Protein AF-A0A5J4N5Q0-F1 (afdb_monomer_lite)

pLDDT: mean 73.92, std 23.59, range [25.5, 97.31]

Sequence (267 aa):
MSGTLSKLDHITQQRAAVEENLERLSSGIPTVTTQLSSILQVVAEKRHHLAELERVLSYRIMMLLTELFGLFGSELRCLGPGESMAVSKLLNTYGSESNRPAVTVAVNKPQLSPPEPNQSVSDEYNGVSEMPLANPADSQLSSTTMDSDVASITAVLGMITHLLRLLAVIFNQPLRYPLDMKEGVSRAKVTDLLTPNLSEGDRRFPLYLLRTSALPAYKYAVALLNRDVSALRALLGLTTPTEEATVWNVRTLLQHCLSSYDQVKLF

Foldseek 3Di:
DVVVVVVVVVVVVVVVVVVVVVVVVVVVVVVVVVVVVVVVVVVVVVVVVVVVVVVVLLVVLLVVLVVLCVVCVVVLVVQDPPCLPCLVVVLCVLVVPDPDDDDDPDDDDDDDDDDDDDDDDDDDDDDDDDDDDDDDDDDPDPPVVSVVSLQSQLLSLLSLLVSLVVVCVSVVHDFQWDWDAVVHSSFIWTFHPDDPPDDRVRRIATCGDPDSVSSVSNVVRLLSSLVSLQVLCVVVVHHDPDSSSSSVSSNVSSVCVNVVSVVPPDD

Organism: NCBI:txid34504

Secondary structure (DSSP, 8-state):
-HHHHHHHHHHHHHHHHHHHHHHHHHHHHHHHHHHHHHHHHHHHHHHHHHHHHHHHHHHHHHHHHHHHHHHHHHHHHSS-TT---THHHHHHHTTSS--S--------PPPP-------------------------SSSSSSHHHHHHHHHHHHHHHHHHHHHHHHHHHTT---SS-EE-TT-GGG-EEE--SSTT--GGGGEEESS-SSGGGHHHHHHHHHHHHHHHHHHHHHTT---S-TT-HHHHHHHHHHHHHHHHHT----

Radius of gyration: 36.72 Å; chains: 1; bounding box: 124×50×92 Å

Structure (mmCIF, N/CA/C/O backbone):
data_AF-A0A5J4N5Q0-F1
#
_entry.id   AF-A0A5J4N5Q0-F1
#
loop_
_atom_site.group_PDB
_atom_site.id
_atom_site.type_symbol
_atom_site.label_atom_id
_atom_site.label_alt_id
_atom_site.label_comp_id
_atom_site.label_asym_id
_atom_site.label_entity_id
_atom_site.label_seq_id
_atom_site.pdbx_PDB_ins_code
_atom_site.Cartn_x
_atom_site.Cartn_y
_atom_site.Cartn_z
_atom_site.occupancy
_atom_site.B_iso_or_equiv
_atom_site.auth_seq_id
_atom_site.auth_comp_id
_atom_site.auth_asym_id
_atom_site.auth_atom_id
_atom_site.pdbx_PDB_model_num
ATOM 1 N N . MET A 1 1 ? -75.585 1.915 47.989 1.00 57.31 1 MET A N 1
ATOM 2 C CA . MET A 1 1 ? -74.354 1.742 48.798 1.00 57.31 1 MET A CA 1
ATOM 3 C C . MET A 1 1 ? -73.486 0.546 48.372 1.00 57.31 1 MET A C 1
ATOM 5 O O . MET A 1 1 ? -72.313 0.540 48.701 1.00 57.31 1 MET A O 1
ATOM 9 N N . SER A 1 2 ? -73.993 -0.430 47.600 1.00 60.50 2 SER A N 1
ATOM 10 C CA . SER A 1 2 ? -73.210 -1.607 47.157 1.00 60.50 2 SER A CA 1
ATOM 11 C C . SER A 1 2 ? -72.130 -1.301 46.090 1.00 60.50 2 SER A C 1
ATOM 13 O O . SER A 1 2 ? -71.022 -1.821 46.170 1.00 60.50 2 SER A O 1
ATOM 15 N N . GLY A 1 3 ? -72.385 -0.385 45.145 1.00 68.31 3 GLY A N 1
ATOM 16 C CA . GLY A 1 3 ? -71.431 -0.073 44.064 1.00 68.31 3 GLY A CA 1
ATOM 17 C C . GLY A 1 3 ? -70.188 0.734 44.473 1.00 68.31 3 GLY A C 1
ATOM 18 O O . GLY A 1 3 ? -69.194 0.731 43.755 1.00 68.31 3 GLY A O 1
ATOM 19 N N . THR A 1 4 ? -70.215 1.428 45.613 1.00 73.75 4 THR A N 1
ATOM 20 C CA . THR A 1 4 ? -69.057 2.175 46.139 1.00 73.75 4 THR A CA 1
ATOM 21 C C . THR A 1 4 ? -68.065 1.265 46.855 1.00 73.75 4 THR A C 1
ATOM 23 O O . THR A 1 4 ? -66.865 1.493 46.754 1.00 73.75 4 THR A O 1
ATOM 26 N N . LEU A 1 5 ? -68.556 0.212 47.516 1.00 74.81 5 LEU A N 1
ATOM 27 C CA . LEU A 1 5 ? -67.722 -0.781 48.194 1.00 74.81 5 LEU A CA 1
ATOM 28 C C . LEU A 1 5 ? -66.946 -1.634 47.175 1.00 74.81 5 LEU A C 1
ATOM 30 O O . LEU A 1 5 ? -65.735 -1.758 47.277 1.00 74.81 5 LEU A O 1
ATOM 34 N N . SER A 1 6 ? -67.615 -2.084 46.106 1.00 81.38 6 SER A N 1
ATOM 35 C CA . SER A 1 6 ? -66.971 -2.833 45.014 1.00 81.38 6 SER A CA 1
ATOM 36 C C . SER A 1 6 ? -65.897 -2.022 44.270 1.00 81.38 6 SER A C 1
ATOM 38 O O . SER A 1 6 ? -64.865 -2.570 43.887 1.00 81.38 6 SER A O 1
ATOM 40 N N . LYS A 1 7 ? -66.099 -0.708 44.090 1.00 86.56 7 LYS A N 1
ATOM 41 C CA . LYS A 1 7 ? -65.068 0.181 43.525 1.00 86.56 7 LYS A CA 1
ATOM 42 C C . LYS A 1 7 ? -63.873 0.343 44.458 1.00 86.56 7 LYS A C 1
ATOM 44 O O . LYS A 1 7 ? -62.748 0.408 43.975 1.00 86.56 7 LYS A O 1
ATOM 49 N N . LEU A 1 8 ? -64.118 0.423 45.765 1.00 87.50 8 LEU A N 1
ATOM 50 C CA . LEU A 1 8 ? -63.057 0.518 46.759 1.00 87.50 8 LEU A CA 1
ATOM 51 C C . LEU A 1 8 ? -62.210 -0.758 46.756 1.00 87.50 8 LEU A C 1
ATOM 53 O O . LEU A 1 8 ? -61.002 -0.650 46.586 1.00 87.50 8 LEU A O 1
ATOM 57 N N . ASP A 1 9 ? -62.839 -1.935 46.801 1.00 88.00 9 ASP A N 1
ATOM 58 C CA . ASP A 1 9 ? -62.146 -3.230 46.731 1.00 88.00 9 ASP A CA 1
ATOM 59 C C . ASP A 1 9 ? -61.310 -3.362 45.450 1.00 88.00 9 ASP A C 1
ATOM 61 O O . ASP A 1 9 ? -60.159 -3.799 45.488 1.00 88.00 9 ASP A O 1
ATOM 65 N N . HIS A 1 10 ? -61.852 -2.915 44.312 1.00 91.56 10 HIS A N 1
ATOM 66 C CA . HIS A 1 10 ? -61.128 -2.930 43.043 1.00 91.56 10 HIS A CA 1
ATOM 67 C C . HIS A 1 10 ? -59.883 -2.029 43.064 1.00 91.56 10 HIS A C 1
ATOM 69 O O . HIS A 1 10 ? -58.815 -2.440 42.607 1.00 91.56 10 HIS A O 1
ATOM 75 N N . ILE A 1 11 ? -59.994 -0.826 43.637 1.00 91.81 11 ILE A N 1
ATOM 76 C CA . ILE A 1 11 ? -58.864 0.099 43.805 1.00 91.81 11 ILE A CA 1
ATOM 77 C C . ILE A 1 11 ? -57.822 -0.492 44.762 1.00 91.81 11 ILE A C 1
ATOM 79 O O . ILE A 1 11 ? -56.625 -0.393 44.498 1.00 91.81 11 ILE A O 1
ATOM 83 N N . THR A 1 12 ? -58.247 -1.135 45.851 1.00 91.25 12 THR A N 1
ATOM 84 C CA . THR A 1 12 ? -57.337 -1.781 46.806 1.00 91.25 12 THR A CA 1
ATOM 85 C C . THR A 1 12 ? -56.570 -2.929 46.151 1.00 91.25 12 THR A C 1
ATOM 87 O O . THR A 1 12 ? -55.358 -3.040 46.332 1.00 91.25 12 THR A O 1
ATOM 90 N N . GLN A 1 13 ? -57.241 -3.732 45.324 1.00 92.94 13 GLN A N 1
ATOM 91 C CA . GLN A 1 13 ? -56.613 -4.824 44.585 1.00 92.94 13 GLN A CA 1
ATOM 92 C C . GLN A 1 13 ? -55.650 -4.315 43.501 1.00 92.94 13 GLN A C 1
ATOM 94 O O . GLN A 1 13 ? -54.547 -4.842 43.368 1.00 92.94 13 GLN A O 1
ATOM 99 N N . GLN A 1 14 ? -56.017 -3.257 42.765 1.00 93.81 14 GLN A N 1
ATOM 100 C CA . GLN A 1 14 ? -55.104 -2.606 41.819 1.00 93.81 14 GLN A CA 1
ATOM 101 C C . GLN A 1 14 ? -53.872 -2.024 42.520 1.00 93.81 14 GLN A C 1
ATOM 103 O O . GLN A 1 14 ? -52.761 -2.179 42.018 1.00 93.81 14 GLN A O 1
ATOM 108 N N . ARG A 1 15 ? -54.048 -1.386 43.683 1.00 93.06 15 ARG A N 1
ATOM 109 C CA . ARG A 1 15 ? -52.943 -0.837 44.480 1.00 93.06 15 ARG A CA 1
ATOM 110 C C . ARG A 1 15 ? -51.964 -1.934 44.896 1.00 93.06 15 ARG A C 1
ATOM 112 O O . ARG A 1 15 ? -50.772 -1.770 44.669 1.00 93.06 15 ARG A O 1
ATOM 119 N N . ALA A 1 16 ? -52.465 -3.056 45.412 1.00 92.69 16 ALA A N 1
ATOM 120 C CA . ALA A 1 16 ? -51.629 -4.191 45.801 1.00 92.69 16 ALA A CA 1
ATOM 121 C C . ALA A 1 16 ? -50.839 -4.772 44.611 1.00 92.69 16 ALA A C 1
ATOM 123 O O . ALA A 1 16 ? -49.646 -5.030 44.730 1.00 92.69 16 ALA A O 1
ATOM 124 N N . ALA A 1 17 ? -51.470 -4.902 43.438 1.00 93.44 17 ALA A N 1
ATOM 125 C CA . ALA A 1 17 ? -50.791 -5.379 42.229 1.00 93.44 17 ALA A CA 1
ATOM 126 C C . ALA A 1 17 ? -49.696 -4.410 41.738 1.00 93.44 17 ALA A C 1
ATOM 128 O O . ALA A 1 17 ? -48.659 -4.834 41.226 1.00 93.44 17 ALA A O 1
ATOM 129 N N . VAL A 1 18 ? -49.912 -3.099 41.877 1.00 94.06 18 VAL A N 1
ATOM 130 C CA . VAL A 1 18 ? -48.902 -2.083 41.541 1.00 94.06 18 VAL A CA 1
ATOM 131 C C . VAL A 1 18 ? -47.740 -2.111 42.535 1.00 94.06 18 VAL A C 1
ATOM 133 O O . VAL A 1 18 ? -46.593 -2.032 42.102 1.00 94.06 18 VAL A O 1
ATOM 136 N N . GLU A 1 19 ? -48.012 -2.274 43.832 1.00 95.06 19 GLU A N 1
ATOM 137 C CA . GLU A 1 19 ? -46.982 -2.419 44.872 1.00 95.06 19 GLU A CA 1
ATOM 138 C C . GLU A 1 19 ? -46.110 -3.659 44.625 1.00 95.06 19 GLU A C 1
ATOM 140 O O . GLU A 1 19 ? -44.888 -3.541 44.586 1.00 95.06 19 GLU A O 1
ATOM 145 N N . GLU A 1 20 ? -46.714 -4.809 44.316 1.00 94.31 20 GLU A N 1
ATOM 146 C CA . GLU A 1 20 ? -45.983 -6.042 43.992 1.00 94.31 20 GLU A CA 1
ATOM 147 C C . GLU A 1 20 ? -45.085 -5.878 42.749 1.00 94.31 20 GLU A C 1
ATOM 149 O O . GLU A 1 20 ? -43.942 -6.342 42.714 1.00 94.31 20 GLU A O 1
ATOM 154 N N . ASN A 1 21 ? -45.568 -5.181 41.715 1.00 93.25 21 ASN A N 1
ATOM 155 C CA . ASN A 1 21 ? -44.768 -4.889 40.524 1.00 93.25 21 ASN A CA 1
ATOM 156 C C . ASN A 1 21 ? -43.620 -3.911 40.813 1.00 93.25 21 ASN A C 1
ATOM 158 O O . ASN A 1 21 ? -42.528 -4.084 40.271 1.00 93.25 21 ASN A O 1
ATOM 162 N N . LEU A 1 22 ? -43.842 -2.907 41.665 1.00 93.12 22 LEU A N 1
ATOM 163 C CA . LEU A 1 22 ? -42.808 -1.971 42.113 1.00 93.12 22 LEU A CA 1
ATOM 164 C C . LEU A 1 22 ? -41.725 -2.676 42.929 1.00 93.12 22 LEU A C 1
ATOM 166 O O . LEU A 1 22 ? -40.546 -2.403 42.717 1.00 93.12 22 LEU A O 1
ATOM 170 N N . GLU A 1 23 ? -42.097 -3.613 43.799 1.00 93.06 23 GLU A N 1
ATOM 171 C CA . GLU A 1 23 ? -41.148 -4.437 44.552 1.00 93.06 23 GLU A CA 1
ATOM 172 C C . GLU A 1 23 ? -40.331 -5.340 43.623 1.00 93.06 23 GLU A C 1
ATOM 174 O O . GLU A 1 23 ? -39.102 -5.378 43.719 1.00 93.06 23 GLU A O 1
ATOM 179 N N . ARG A 1 24 ? -40.979 -5.993 42.646 1.00 91.50 24 ARG A N 1
ATOM 180 C CA . ARG A 1 24 ? -40.272 -6.770 41.615 1.00 91.50 24 ARG A CA 1
ATOM 181 C C . ARG A 1 24 ? -39.299 -5.903 40.824 1.00 91.50 24 ARG A C 1
ATOM 183 O O . ARG A 1 24 ? -38.144 -6.292 40.662 1.00 91.50 24 ARG A O 1
ATOM 190 N N . LEU A 1 25 ? -39.722 -4.722 40.376 1.00 92.25 25 LEU A N 1
ATOM 191 C CA . LEU A 1 25 ? -38.864 -3.797 39.636 1.00 92.25 25 LEU A CA 1
ATOM 192 C C . LEU A 1 25 ? -37.692 -3.313 40.502 1.00 92.25 25 LEU A C 1
ATOM 194 O O . LEU A 1 25 ? -36.546 -3.354 40.063 1.00 92.25 25 LEU A O 1
ATOM 198 N N . SER A 1 26 ? -37.969 -2.920 41.746 1.00 93.81 26 SER A N 1
ATOM 199 C CA . SER A 1 26 ? -36.965 -2.492 42.723 1.00 93.81 26 SER A CA 1
ATOM 200 C C . SER A 1 26 ? -35.930 -3.585 42.986 1.00 93.81 26 SER A C 1
ATOM 202 O O . SER A 1 26 ? -34.740 -3.285 43.037 1.00 93.81 26 SER A O 1
ATOM 204 N N . SER A 1 27 ? -36.360 -4.847 43.063 1.00 91.81 27 SER A N 1
ATOM 205 C CA . SER A 1 27 ? -35.463 -5.995 43.224 1.00 91.81 27 SER A CA 1
ATOM 206 C C . SER A 1 27 ? -34.666 -6.335 41.956 1.00 91.81 27 SER A C 1
ATOM 208 O O . SER A 1 27 ? -33.534 -6.798 42.055 1.00 91.81 27 SER A O 1
ATOM 210 N N . GLY A 1 28 ? -35.214 -6.070 40.764 1.00 93.56 28 GLY A N 1
ATOM 211 C CA . GLY A 1 28 ? -34.564 -6.356 39.482 1.00 93.56 28 GLY A CA 1
ATOM 212 C C . GLY A 1 28 ? -33.544 -5.300 39.041 1.00 93.56 28 GLY A C 1
ATOM 213 O O . GLY A 1 28 ? -32.529 -5.646 38.434 1.00 93.56 28 GLY A O 1
ATOM 214 N N . ILE A 1 29 ? -33.770 -4.023 39.375 1.00 94.06 29 ILE A N 1
ATOM 215 C CA . ILE A 1 29 ? -32.849 -2.909 39.084 1.00 94.06 29 ILE A CA 1
ATOM 216 C C . ILE A 1 29 ? -31.402 -3.203 39.524 1.00 94.06 29 ILE A C 1
ATOM 218 O O . ILE A 1 29 ? -30.516 -3.095 38.672 1.00 94.06 29 ILE A O 1
ATOM 222 N N . PRO A 1 30 ? -31.105 -3.604 40.778 1.00 94.56 30 PRO A N 1
ATOM 223 C CA . PRO A 1 30 ? -29.733 -3.862 41.197 1.00 94.56 30 PRO A CA 1
ATOM 224 C C . PRO A 1 30 ? -29.099 -4.984 40.371 1.00 94.56 30 PRO A C 1
ATOM 226 O O . PRO A 1 30 ? -27.996 -4.802 39.865 1.00 94.56 30 PRO A O 1
ATOM 229 N N . THR A 1 31 ? -29.814 -6.084 40.116 1.00 93.69 31 THR A N 1
ATOM 230 C CA . THR A 1 31 ? -29.314 -7.188 39.282 1.00 93.69 31 THR A CA 1
ATOM 231 C C . THR A 1 31 ? -28.938 -6.719 37.878 1.00 93.69 31 THR A C 1
ATOM 233 O O . THR A 1 31 ? -27.842 -7.022 37.405 1.00 93.69 31 THR A O 1
ATOM 236 N N . VAL A 1 32 ? -29.802 -5.932 37.228 1.00 94.94 32 VAL A N 1
ATOM 237 C CA . VAL A 1 32 ? -29.523 -5.375 35.896 1.00 94.94 32 VAL A CA 1
ATOM 238 C C . VAL A 1 32 ? -28.318 -4.434 35.943 1.00 94.94 32 VAL A C 1
ATOM 240 O O . VAL A 1 32 ? -27.427 -4.540 35.102 1.00 94.94 32 VAL A O 1
ATOM 243 N N . THR A 1 33 ? -28.232 -3.552 36.943 1.00 95.69 33 THR A N 1
ATOM 244 C CA . THR A 1 33 ? -27.089 -2.630 37.081 1.00 95.69 33 THR A CA 1
ATOM 245 C C . THR A 1 33 ? -25.767 -3.358 37.324 1.00 95.69 33 THR A C 1
ATOM 247 O O . THR A 1 33 ? -24.745 -2.972 36.752 1.00 95.69 33 THR A O 1
ATOM 250 N N . THR A 1 34 ? -25.766 -4.444 38.103 1.00 96.06 34 THR A N 1
ATOM 251 C CA . THR A 1 34 ? -24.576 -5.278 38.306 1.00 96.06 34 THR A CA 1
ATOM 252 C C . THR A 1 34 ? -24.166 -5.974 37.010 1.00 96.06 34 THR A C 1
ATOM 254 O O . THR A 1 34 ? -22.985 -5.959 36.664 1.00 96.06 34 THR A O 1
ATOM 257 N N . GLN A 1 35 ? -25.118 -6.523 36.247 1.00 96.06 35 GLN A N 1
ATOM 258 C CA . GLN A 1 35 ? -24.805 -7.153 34.961 1.00 96.06 35 GLN A CA 1
ATOM 259 C C . GLN A 1 35 ? -24.269 -6.151 33.935 1.00 96.06 35 GLN A C 1
ATOM 261 O O . GLN A 1 35 ? -23.260 -6.429 33.290 1.00 96.06 35 GLN A O 1
ATOM 266 N N . LEU A 1 36 ? -24.874 -4.965 33.826 1.00 96.62 36 LEU A N 1
ATOM 267 C CA . LEU A 1 36 ? -24.360 -3.896 32.965 1.00 96.62 36 LEU A CA 1
ATOM 268 C C . LEU A 1 36 ? -22.944 -3.476 33.370 1.00 96.62 36 LEU A C 1
ATOM 270 O O . LEU A 1 36 ? -22.091 -3.303 32.503 1.00 96.62 36 LEU A O 1
ATOM 274 N N . SER A 1 37 ? -22.668 -3.371 34.672 1.00 96.69 37 SER A N 1
ATOM 275 C CA . SER A 1 37 ? -21.328 -3.033 35.171 1.00 96.69 37 SER A CA 1
ATOM 276 C C . SER A 1 37 ? -20.298 -4.107 34.804 1.00 96.69 37 SER A C 1
ATOM 278 O O . SER A 1 37 ? -19.204 -3.778 34.349 1.00 96.69 37 SER A O 1
ATOM 280 N N . SER A 1 38 ? -20.666 -5.388 34.922 1.00 97.31 38 SER A N 1
ATOM 281 C CA . SER A 1 38 ? -19.819 -6.511 34.500 1.00 97.31 38 SER A CA 1
ATOM 282 C C . SER A 1 38 ? -19.540 -6.485 32.992 1.00 97.31 38 SER A C 1
ATOM 284 O O . SER A 1 38 ? -18.389 -6.625 32.580 1.00 97.31 38 SER A O 1
ATOM 286 N N . ILE A 1 39 ? -20.556 -6.225 32.162 1.00 96.88 39 ILE A N 1
ATOM 287 C CA . ILE A 1 39 ? -20.386 -6.103 30.705 1.00 96.88 39 ILE A CA 1
ATOM 288 C C . ILE A 1 39 ? -19.455 -4.935 30.364 1.00 96.88 39 ILE A C 1
ATOM 290 O O . ILE A 1 39 ? -18.539 -5.099 29.559 1.00 96.88 39 ILE A O 1
ATOM 294 N N . LEU A 1 40 ? -19.650 -3.767 30.986 1.00 96.75 40 LEU A N 1
ATOM 295 C CA . LEU A 1 40 ? -18.792 -2.600 30.769 1.00 96.75 40 LEU A CA 1
ATOM 296 C C . LEU A 1 40 ? -17.332 -2.892 31.127 1.00 96.75 40 LEU A C 1
ATOM 298 O O . LEU A 1 40 ? -16.434 -2.492 30.385 1.00 96.75 40 LEU A O 1
ATOM 302 N N . GLN A 1 41 ? -17.094 -3.631 32.211 1.00 96.31 41 GLN A N 1
ATOM 303 C CA . GLN A 1 41 ? -15.754 -4.050 32.610 1.00 96.31 41 GLN A CA 1
ATOM 304 C C . GLN A 1 41 ? -15.106 -4.969 31.565 1.00 96.31 41 GLN A C 1
ATOM 306 O O . GLN A 1 41 ? -13.978 -4.712 31.148 1.00 96.31 41 GLN A O 1
ATOM 311 N N . VAL A 1 42 ? -15.826 -5.987 31.081 1.00 96.69 42 VAL A N 1
ATOM 312 C CA . VAL A 1 42 ? -15.318 -6.900 30.039 1.00 96.69 42 VAL A CA 1
ATOM 313 C C . VAL A 1 42 ? -15.020 -6.146 28.741 1.00 96.69 42 VAL A C 1
ATOM 315 O O . VAL A 1 42 ? -13.988 -6.370 28.109 1.00 96.69 42 VAL A O 1
ATOM 318 N N . VAL A 1 43 ? -15.889 -5.214 28.339 1.00 96.56 43 VAL A N 1
ATOM 319 C CA . VAL A 1 43 ? -15.667 -4.386 27.144 1.00 96.56 43 VAL A CA 1
ATOM 320 C C . VAL A 1 43 ? -14.427 -3.503 27.308 1.00 96.56 43 VAL A C 1
ATOM 322 O O . VAL A 1 43 ? -13.640 -3.389 26.367 1.00 96.56 43 VAL A O 1
ATOM 325 N N . ALA A 1 44 ? -14.222 -2.903 28.482 1.00 95.56 44 ALA A N 1
ATOM 326 C CA . ALA A 1 44 ? -13.034 -2.100 28.766 1.00 95.56 44 ALA A CA 1
ATOM 327 C C . ALA A 1 44 ? -11.747 -2.939 28.700 1.00 95.56 44 ALA A C 1
ATOM 329 O O . ALA A 1 44 ? -10.773 -2.523 28.073 1.00 95.56 44 ALA A O 1
ATOM 330 N N . GLU A 1 45 ? -11.765 -4.148 29.264 1.00 95.62 45 GLU A N 1
ATOM 331 C CA . GLU A 1 45 ? -10.640 -5.084 29.206 1.00 95.62 45 GLU A CA 1
ATOM 332 C C . GLU A 1 45 ? -10.300 -5.469 27.757 1.00 95.62 45 GLU A C 1
ATOM 334 O O . GLU A 1 45 ? -9.142 -5.404 27.338 1.00 95.62 45 GLU A O 1
ATOM 339 N N . LYS A 1 46 ? -11.310 -5.805 26.943 1.00 95.38 46 L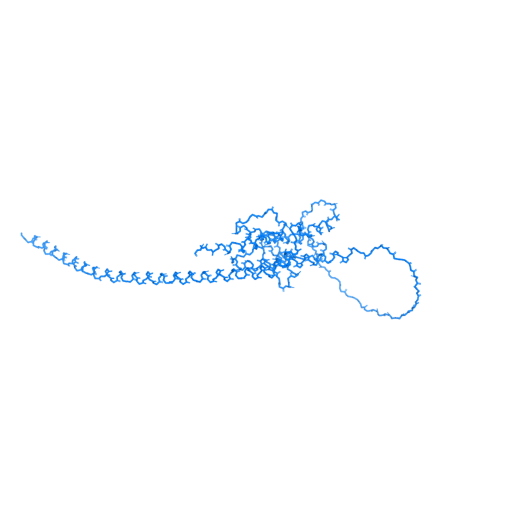YS A N 1
ATOM 340 C CA . LYS A 1 46 ? -11.090 -6.133 25.526 1.00 95.38 46 LYS A CA 1
ATOM 341 C C . LYS A 1 46 ? -10.586 -4.942 24.720 1.00 95.38 46 LYS A C 1
ATOM 343 O O . LYS A 1 46 ? -9.719 -5.135 23.873 1.00 95.38 46 LYS A O 1
ATOM 348 N N . ARG A 1 47 ? -11.056 -3.722 24.999 1.00 95.69 47 ARG A N 1
ATOM 349 C CA . ARG A 1 47 ? -10.517 -2.502 24.375 1.00 95.69 47 ARG A CA 1
ATOM 350 C C . ARG A 1 47 ? -9.039 -2.308 24.691 1.00 95.69 47 ARG A C 1
ATOM 352 O O . ARG A 1 47 ? -8.276 -2.017 23.779 1.00 95.69 47 ARG A O 1
ATOM 359 N N . HIS A 1 48 ? -8.628 -2.528 25.939 1.00 94.44 48 HIS A N 1
ATOM 360 C CA . HIS A 1 48 ? -7.214 -2.465 26.302 1.00 94.44 48 HIS A CA 1
ATOM 361 C C . HIS A 1 48 ? -6.394 -3.520 25.547 1.00 94.44 48 HIS A C 1
ATOM 363 O O . HIS A 1 48 ? -5.300 -3.231 25.066 1.00 94.44 48 HIS A O 1
ATOM 369 N N . HIS A 1 49 ? -6.901 -4.749 25.423 1.00 94.62 49 HIS A N 1
ATOM 370 C CA . HIS A 1 49 ? -6.189 -5.794 24.688 1.00 94.62 49 HIS A CA 1
ATOM 371 C C . HIS A 1 49 ? -6.057 -5.468 23.193 1.00 94.62 49 HIS A C 1
ATOM 373 O O . HIS A 1 49 ? -4.996 -5.678 22.612 1.00 94.62 49 HIS A O 1
ATOM 379 N N . LEU A 1 50 ? -7.106 -4.911 22.582 1.00 94.19 50 LEU A N 1
ATOM 380 C CA . LEU A 1 50 ? -7.068 -4.449 21.193 1.00 94.19 50 LEU A CA 1
ATOM 381 C C . LEU A 1 50 ? -6.063 -3.310 20.996 1.00 94.19 50 LEU A C 1
ATOM 383 O O . LEU A 1 50 ? -5.294 -3.367 20.044 1.00 94.19 50 LEU A O 1
ATOM 387 N N . ALA A 1 51 ? -6.014 -2.340 21.913 1.00 90.88 51 ALA A N 1
ATOM 388 C CA . ALA A 1 51 ? -5.033 -1.256 21.865 1.00 90.88 51 ALA A CA 1
ATOM 389 C C . ALA A 1 51 ? -3.589 -1.780 21.972 1.00 90.88 51 ALA A C 1
ATOM 391 O O . ALA A 1 51 ? -2.698 -1.330 21.256 1.00 90.88 51 ALA A O 1
ATOM 392 N N . GLU A 1 52 ? -3.347 -2.785 22.820 1.00 93.25 52 GLU A N 1
ATOM 393 C CA . GLU A 1 52 ? -2.022 -3.402 22.918 1.00 93.25 52 GLU A CA 1
ATOM 394 C C . GLU A 1 52 ? -1.651 -4.170 21.641 1.00 93.25 52 GLU A C 1
ATOM 396 O O . GLU A 1 52 ? -0.519 -4.072 21.167 1.00 93.25 52 GLU A O 1
ATOM 401 N N . LEU A 1 53 ? -2.601 -4.890 21.034 1.00 93.50 53 LEU A N 1
ATOM 402 C CA . LEU A 1 53 ? -2.384 -5.542 19.741 1.00 93.50 53 LEU A CA 1
ATOM 403 C C . LEU A 1 53 ? -2.091 -4.525 18.637 1.00 93.50 53 LEU A C 1
ATOM 405 O O . LEU A 1 53 ? -1.169 -4.736 17.852 1.00 93.50 53 LEU A O 1
ATOM 409 N N . GLU A 1 54 ? -2.827 -3.418 18.591 1.00 89.00 54 GLU A N 1
ATOM 410 C CA . GLU A 1 54 ? -2.594 -2.322 17.651 1.00 89.00 54 GLU A CA 1
ATOM 411 C C . GLU A 1 54 ? -1.186 -1.737 17.813 1.00 89.00 54 GLU A C 1
ATOM 413 O O . GLU A 1 54 ? -0.470 -1.556 16.824 1.00 89.00 54 GLU A O 1
ATOM 418 N N . ARG A 1 55 ? -0.733 -1.545 19.058 1.00 88.94 55 ARG A N 1
ATOM 419 C CA . ARG A 1 55 ? 0.624 -1.084 19.374 1.00 88.94 55 ARG A CA 1
ATOM 420 C C . ARG A 1 55 ? 1.692 -2.072 18.899 1.00 88.94 55 ARG A C 1
ATOM 422 O O . ARG A 1 55 ? 2.672 -1.669 18.271 1.00 88.94 55 ARG A O 1
ATOM 429 N N . VAL A 1 56 ? 1.508 -3.366 19.170 1.00 90.50 56 VAL A N 1
ATOM 430 C CA . VAL A 1 56 ? 2.441 -4.430 18.756 1.00 90.50 56 VAL A CA 1
ATOM 431 C C . VAL A 1 56 ? 2.496 -4.557 17.232 1.00 90.50 56 VAL A C 1
ATOM 433 O O . VAL A 1 56 ? 3.584 -4.663 16.663 1.00 90.50 56 VAL A O 1
ATOM 436 N N . LEU A 1 57 ? 1.344 -4.512 16.558 1.00 88.56 57 LEU A N 1
ATOM 437 C CA . LEU A 1 57 ? 1.258 -4.555 15.098 1.00 88.56 57 LEU A CA 1
ATOM 438 C C . LEU A 1 57 ? 1.921 -3.332 14.467 1.00 88.56 57 LEU A C 1
ATOM 440 O O . LEU A 1 57 ? 2.724 -3.491 13.551 1.00 88.56 57 LEU A O 1
ATOM 444 N N . SER A 1 58 ? 1.657 -2.136 14.991 1.00 86.50 58 SER A N 1
ATOM 445 C CA . SER A 1 58 ? 2.277 -0.893 14.522 1.00 86.50 58 SER A CA 1
ATOM 446 C C . SER A 1 58 ? 3.797 -0.937 14.661 1.00 86.50 58 SER A C 1
ATOM 448 O O . SER A 1 58 ? 4.517 -0.627 13.711 1.00 86.50 58 SER A O 1
ATOM 450 N N . TYR A 1 59 ? 4.300 -1.418 15.803 1.00 87.31 59 TYR A N 1
ATOM 451 C CA . TYR A 1 59 ? 5.732 -1.626 16.007 1.00 87.31 59 TYR A CA 1
ATOM 452 C C . TYR A 1 59 ? 6.312 -2.639 15.011 1.00 87.31 59 TYR A C 1
ATOM 454 O O . TYR A 1 59 ? 7.362 -2.399 14.415 1.00 87.31 59 TYR A O 1
ATOM 462 N N . ARG A 1 60 ? 5.618 -3.761 14.771 1.00 89.69 60 ARG A N 1
ATOM 463 C CA . ARG A 1 60 ? 6.065 -4.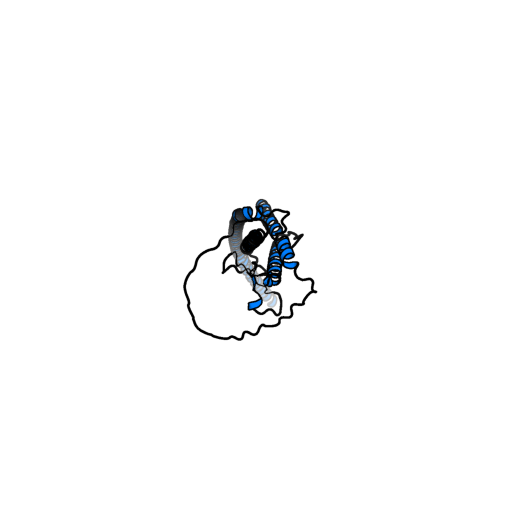763 13.795 1.00 89.69 60 ARG A CA 1
ATOM 464 C C . ARG A 1 60 ? 6.088 -4.203 12.374 1.00 89.69 60 ARG A C 1
ATOM 466 O O . ARG A 1 60 ? 7.048 -4.465 11.656 1.00 89.69 60 ARG A O 1
ATOM 473 N N . ILE A 1 61 ? 5.076 -3.431 11.981 1.00 88.75 61 ILE A N 1
ATOM 474 C CA . ILE A 1 61 ? 5.022 -2.749 10.682 1.00 88.75 61 ILE A CA 1
ATOM 475 C C . ILE A 1 61 ? 6.213 -1.798 10.532 1.00 88.75 61 ILE A C 1
ATOM 477 O O . ILE A 1 61 ? 6.898 -1.842 9.514 1.00 88.75 61 ILE A O 1
ATOM 481 N N . MET A 1 62 ? 6.516 -1.004 11.559 1.00 86.56 62 MET A N 1
ATOM 482 C CA . MET A 1 62 ? 7.664 -0.094 11.554 1.00 86.56 62 MET A CA 1
ATOM 483 C C . MET A 1 62 ? 8.997 -0.841 11.403 1.00 86.56 62 MET A C 1
ATOM 485 O O . MET A 1 62 ? 9.847 -0.437 10.606 1.00 86.56 62 MET A O 1
ATOM 489 N N . MET A 1 63 ? 9.173 -1.958 12.115 1.00 87.56 63 MET A N 1
ATOM 490 C CA . MET A 1 63 ? 10.359 -2.808 11.970 1.00 87.56 63 MET A CA 1
ATOM 491 C C . MET A 1 63 ? 10.485 -3.360 10.548 1.00 87.56 63 MET A C 1
ATOM 493 O O . MET A 1 63 ? 11.552 -3.251 9.953 1.00 87.56 63 MET A O 1
ATOM 497 N N . LEU A 1 64 ? 9.392 -3.866 9.967 1.00 89.44 64 LEU A N 1
ATOM 498 C CA . LEU A 1 64 ? 9.383 -4.354 8.586 1.00 89.44 64 LEU A CA 1
ATOM 499 C C . LEU A 1 64 ? 9.721 -3.241 7.590 1.00 89.44 64 LEU A C 1
ATOM 501 O O . LEU A 1 64 ? 10.538 -3.448 6.702 1.00 89.44 64 LEU A O 1
ATOM 505 N N . LEU A 1 65 ? 9.146 -2.046 7.740 1.00 87.31 65 LEU A N 1
ATOM 506 C CA . LEU A 1 65 ? 9.466 -0.900 6.882 1.00 87.31 65 LEU A CA 1
ATOM 507 C C . LEU A 1 65 ? 10.941 -0.492 6.998 1.00 87.31 65 LEU A C 1
ATOM 509 O O . LEU A 1 65 ? 11.564 -0.160 5.991 1.00 87.31 65 LEU A O 1
ATOM 513 N N . THR A 1 66 ? 11.510 -0.563 8.202 1.00 86.94 66 THR A N 1
ATOM 514 C CA . THR A 1 66 ? 12.931 -0.285 8.449 1.00 86.94 66 THR A CA 1
ATOM 515 C C . THR A 1 66 ? 13.828 -1.343 7.806 1.00 86.94 66 THR A C 1
ATOM 517 O O . THR A 1 66 ? 14.803 -0.995 7.142 1.00 86.94 66 THR A O 1
ATOM 520 N N . GLU A 1 67 ? 13.481 -2.626 7.938 1.00 88.12 67 GLU A N 1
ATOM 521 C CA . GLU A 1 67 ? 14.173 -3.739 7.276 1.00 88.12 67 GLU A CA 1
ATOM 522 C C . GLU A 1 67 ? 14.115 -3.598 5.749 1.00 88.12 67 GLU A C 1
ATOM 524 O O . GLU A 1 67 ? 15.145 -3.703 5.085 1.00 88.12 67 GLU A O 1
ATOM 529 N N . LEU A 1 68 ? 12.947 -3.277 5.182 1.00 86.50 68 LEU A N 1
ATOM 530 C CA . LEU A 1 68 ? 12.802 -3.017 3.747 1.00 86.50 68 LEU A CA 1
ATOM 531 C C . LEU A 1 68 ? 13.638 -1.822 3.300 1.00 86.50 68 LEU A C 1
ATOM 533 O O . LEU A 1 68 ? 14.293 -1.878 2.264 1.00 86.50 68 LEU A O 1
ATOM 537 N N . PHE A 1 69 ? 13.665 -0.742 4.074 1.00 82.94 69 PHE A N 1
ATOM 538 C CA . PHE A 1 69 ? 14.526 0.384 3.744 1.00 82.94 69 PHE A CA 1
ATOM 539 C C . PHE A 1 69 ? 16.010 0.018 3.832 1.00 82.94 69 PHE A C 1
ATOM 541 O O . PHE A 1 69 ? 16.793 0.492 3.019 1.00 82.94 69 PHE A O 1
ATOM 548 N N . GLY A 1 70 ? 16.412 -0.838 4.771 1.00 82.44 70 GLY A N 1
ATOM 549 C CA . GLY A 1 70 ? 17.775 -1.363 4.831 1.00 82.44 70 GLY A CA 1
ATOM 550 C C . GLY A 1 70 ? 18.130 -2.217 3.611 1.00 82.44 70 GLY A C 1
ATOM 551 O O . GLY A 1 70 ? 19.195 -2.029 3.035 1.00 82.44 70 GLY A O 1
ATOM 552 N N . LEU A 1 71 ? 17.221 -3.106 3.198 1.00 83.81 71 LEU A N 1
ATOM 553 C CA . LEU A 1 71 ? 17.422 -4.073 2.110 1.00 83.81 71 LEU A CA 1
ATOM 554 C C . LEU A 1 71 ? 17.341 -3.481 0.702 1.00 83.81 71 LEU A C 1
ATOM 556 O O . LEU A 1 71 ? 17.919 -4.047 -0.215 1.00 83.81 71 LEU A O 1
ATOM 560 N N . PHE A 1 72 ? 16.554 -2.422 0.514 1.00 81.44 72 PHE A N 1
ATOM 561 C CA . PHE A 1 72 ? 16.347 -1.796 -0.796 1.00 81.44 72 PHE A CA 1
ATOM 562 C C . PHE A 1 72 ? 16.953 -0.392 -0.866 1.00 81.44 72 PHE A C 1
ATOM 564 O O . PHE A 1 72 ? 17.130 0.166 -1.947 1.00 81.44 72 PHE A O 1
ATOM 571 N N . GLY A 1 73 ? 17.226 0.238 0.276 1.00 70.44 73 GLY A N 1
ATOM 572 C CA . GLY A 1 73 ? 17.654 1.630 0.340 1.00 70.44 73 GLY A CA 1
ATOM 573 C C . GLY A 1 73 ? 19.089 1.851 -0.117 1.00 70.44 73 GLY A C 1
ATOM 574 O O . GLY A 1 73 ? 19.373 2.942 -0.601 1.00 70.44 73 GLY A O 1
ATOM 575 N N . SER A 1 74 ? 19.988 0.870 -0.001 1.00 69.50 74 SER A N 1
ATOM 576 C CA . SER A 1 74 ? 21.339 0.934 -0.587 1.00 69.50 74 SER A CA 1
ATOM 577 C C . SER A 1 74 ? 21.273 0.995 -2.112 1.00 69.50 74 SER A C 1
ATOM 579 O O . SER A 1 74 ? 21.860 1.876 -2.736 1.00 69.50 74 SER A O 1
ATOM 581 N N . GLU A 1 75 ? 20.464 0.120 -2.691 1.00 70.81 75 GLU A N 1
ATOM 582 C CA . GLU A 1 75 ? 20.247 -0.091 -4.116 1.00 70.81 75 GLU A CA 1
ATOM 583 C C . GLU A 1 75 ? 19.511 1.109 -4.722 1.00 70.81 75 GLU A C 1
ATOM 585 O O . GLU A 1 75 ? 19.887 1.616 -5.776 1.00 70.81 75 GLU A O 1
ATOM 590 N N . LEU A 1 76 ? 18.513 1.640 -4.007 1.00 68.06 76 LEU A N 1
ATOM 591 C CA . LEU A 1 76 ? 17.787 2.853 -4.390 1.00 68.06 76 LEU A CA 1
ATOM 592 C C . LEU A 1 76 ? 18.597 4.141 -4.168 1.00 68.06 76 LEU A C 1
ATOM 594 O O . LEU A 1 76 ? 18.263 5.176 -4.743 1.00 68.06 76 LEU A O 1
ATOM 598 N N . ARG A 1 77 ? 19.641 4.124 -3.326 1.00 64.19 77 ARG A N 1
ATOM 599 C CA . ARG A 1 77 ? 20.520 5.285 -3.082 1.00 64.19 77 ARG A CA 1
ATOM 600 C C . ARG A 1 77 ? 21.591 5.428 -4.156 1.00 64.19 77 ARG A C 1
ATOM 602 O O . ARG A 1 77 ? 21.962 6.562 -4.451 1.00 64.19 77 ARG A O 1
ATOM 609 N N . CYS A 1 78 ? 22.033 4.316 -4.745 1.00 56.12 78 CYS A N 1
ATOM 610 C CA . CYS A 1 78 ? 22.882 4.313 -5.937 1.00 56.12 78 CYS A CA 1
ATOM 611 C C . CYS A 1 78 ? 22.201 4.957 -7.154 1.00 56.12 78 CYS A C 1
ATOM 613 O O . CYS A 1 78 ? 22.895 5.401 -8.058 1.00 56.12 78 CYS A O 1
ATOM 615 N N . LEU A 1 79 ? 20.870 5.055 -7.149 1.00 55.47 79 LEU A N 1
ATOM 616 C CA . LEU A 1 79 ? 20.075 5.692 -8.194 1.00 55.47 79 LEU A CA 1
ATOM 617 C C . LEU A 1 79 ? 19.789 7.146 -7.779 1.00 55.47 79 LEU A C 1
ATOM 619 O O . LEU A 1 79 ? 18.978 7.427 -6.888 1.00 55.47 79 LEU A O 1
ATOM 623 N N . GLY A 1 80 ? 20.548 8.085 -8.340 1.00 47.44 80 GLY A N 1
ATOM 624 C CA . GLY A 1 80 ? 20.591 9.477 -7.883 1.00 47.44 80 GLY A CA 1
ATOM 625 C C . GLY A 1 80 ? 19.308 10.290 -8.160 1.00 47.44 80 GLY A C 1
ATOM 626 O O . GLY A 1 80 ? 18.509 9.934 -9.022 1.00 47.44 80 GLY A O 1
ATOM 627 N N . PRO A 1 81 ? 19.114 11.447 -7.490 1.00 43.34 81 PRO A N 1
ATOM 628 C CA . PRO A 1 81 ? 17.933 12.313 -7.650 1.00 43.34 81 PRO A CA 1
ATOM 629 C C . PRO A 1 81 ? 17.806 12.992 -9.030 1.00 43.34 81 PRO A C 1
ATOM 631 O O . PRO A 1 81 ? 16.766 13.575 -9.319 1.00 43.34 81 PRO A O 1
ATOM 634 N N . GLY A 1 82 ? 18.844 12.925 -9.870 1.00 45.88 82 GLY A N 1
ATOM 635 C CA . GLY A 1 82 ? 18.841 13.404 -11.259 1.00 45.88 82 GLY A CA 1
ATOM 636 C C . GLY A 1 82 ? 18.771 12.286 -12.303 1.00 45.88 82 GLY A C 1
ATOM 637 O O . GLY A 1 82 ? 18.672 12.563 -13.496 1.00 45.88 82 GLY A O 1
ATOM 638 N N . GLU A 1 83 ? 18.792 11.026 -11.875 1.00 47.31 83 GLU A N 1
ATOM 639 C CA . GLU A 1 83 ? 18.611 9.879 -12.751 1.00 47.31 83 GLU A CA 1
ATOM 640 C C . GLU A 1 83 ? 17.120 9.557 -12.779 1.00 47.31 83 GLU A C 1
ATOM 642 O O . GLU A 1 83 ? 16.644 8.586 -12.191 1.00 47.31 83 GLU A O 1
ATOM 647 N N . SER A 1 84 ? 16.355 10.395 -13.494 1.00 44.88 84 SER A N 1
ATOM 648 C CA . SER A 1 84 ? 15.192 9.866 -14.210 1.00 44.88 84 SER A CA 1
ATOM 649 C C . SER A 1 84 ? 15.743 8.663 -14.945 1.00 44.88 84 SER A C 1
ATOM 651 O O . SER A 1 84 ? 16.607 8.848 -15.806 1.00 44.88 84 SER A O 1
ATOM 653 N N . MET A 1 85 ? 15.405 7.467 -14.447 1.00 51.59 85 MET A N 1
ATOM 654 C CA . MET A 1 85 ? 16.014 6.213 -14.852 1.00 51.59 85 MET A CA 1
ATOM 655 C C . MET A 1 85 ? 16.327 6.301 -16.333 1.00 51.59 85 MET A C 1
ATOM 657 O O . MET A 1 85 ? 15.449 6.641 -17.133 1.00 51.59 85 MET A O 1
ATOM 661 N N . ALA A 1 86 ? 17.563 5.974 -16.692 1.00 46.03 86 ALA A N 1
ATOM 662 C CA . ALA A 1 86 ? 17.993 5.853 -18.070 1.00 46.03 86 ALA A CA 1
ATOM 663 C C . ALA A 1 86 ? 17.117 4.875 -18.889 1.00 46.03 86 ALA A C 1
ATOM 665 O O . ALA A 1 86 ? 17.425 4.622 -20.034 1.00 46.03 86 ALA A O 1
ATOM 666 N N . VAL A 1 87 ? 15.994 4.375 -18.361 1.00 50.25 87 VAL A N 1
ATOM 667 C CA . VAL A 1 87 ? 14.783 4.020 -19.100 1.00 50.25 87 VAL A CA 1
ATOM 668 C C . VAL A 1 87 ? 14.412 5.099 -20.116 1.00 50.25 87 VAL A C 1
ATOM 670 O O . VAL A 1 87 ? 14.337 4.745 -21.272 1.00 50.25 87 VAL A O 1
ATOM 673 N N . SER A 1 88 ? 14.255 6.390 -19.789 1.00 48.25 88 SER A N 1
ATOM 674 C CA . SER A 1 88 ? 13.928 7.423 -20.804 1.00 48.25 88 SER A CA 1
ATOM 675 C C . SER A 1 88 ? 15.055 7.623 -21.830 1.00 48.25 88 SER A C 1
ATOM 677 O O . SER A 1 88 ? 14.792 7.752 -23.026 1.00 48.25 88 SER A O 1
ATOM 679 N N . LYS A 1 89 ? 16.321 7.552 -21.393 1.00 49.44 89 LYS A N 1
ATOM 680 C CA . LYS A 1 89 ? 17.494 7.582 -22.284 1.00 49.44 89 LYS A CA 1
ATOM 681 C C . LYS A 1 89 ? 17.565 6.357 -23.201 1.00 49.44 89 LYS A C 1
ATOM 683 O O . LYS A 1 89 ? 17.645 6.544 -24.404 1.00 49.44 89 LYS A O 1
ATOM 688 N N . LEU A 1 90 ? 17.443 5.134 -22.686 1.00 49.53 90 LEU A N 1
ATOM 689 C CA . LEU A 1 90 ? 17.354 3.903 -23.479 1.00 49.53 90 LEU A CA 1
ATOM 690 C C . LEU A 1 90 ? 16.094 3.896 -24.357 1.00 49.53 90 LEU A C 1
ATOM 692 O O . LEU A 1 90 ? 16.154 3.474 -25.503 1.00 49.53 90 LEU A O 1
ATOM 696 N N . LEU A 1 91 ? 14.966 4.422 -23.879 1.00 50.84 91 LEU A N 1
ATOM 697 C CA . LEU A 1 91 ? 13.715 4.573 -24.631 1.00 50.84 91 LEU A CA 1
ATOM 698 C C . LEU A 1 91 ? 13.856 5.522 -25.822 1.00 50.84 91 LEU A C 1
ATOM 700 O O . LEU A 1 91 ? 13.182 5.305 -26.829 1.00 50.84 91 LEU A O 1
ATOM 704 N N . ASN A 1 92 ? 14.691 6.556 -25.702 1.00 49.66 92 ASN A N 1
ATOM 705 C CA . ASN A 1 92 ? 14.990 7.505 -26.772 1.00 49.66 92 ASN A CA 1
ATOM 706 C C . ASN A 1 92 ? 16.072 6.963 -27.718 1.00 49.66 92 ASN A C 1
ATOM 708 O O . ASN A 1 92 ? 15.944 7.123 -28.931 1.00 49.66 92 ASN A O 1
ATOM 712 N N . THR A 1 93 ? 17.078 6.253 -27.195 1.00 51.50 93 THR A N 1
ATOM 713 C CA . THR A 1 93 ? 18.108 5.569 -27.996 1.00 51.50 93 THR A CA 1
ATOM 714 C C . THR A 1 93 ? 17.504 4.453 -28.856 1.00 51.50 93 THR A C 1
ATOM 716 O O . THR A 1 93 ? 17.785 4.392 -30.046 1.00 51.50 93 THR A O 1
ATOM 719 N N . TYR A 1 94 ? 16.594 3.635 -28.312 1.00 51.19 94 TYR A N 1
ATOM 720 C CA . TYR A 1 94 ? 15.851 2.616 -29.074 1.00 51.19 94 TYR A CA 1
ATOM 721 C C . TYR A 1 94 ? 14.632 3.174 -29.836 1.00 51.19 94 TYR A C 1
ATOM 723 O O . TYR A 1 94 ? 14.037 2.468 -30.646 1.00 51.19 94 TYR A O 1
ATOM 731 N N . GLY A 1 95 ? 14.226 4.420 -29.567 1.00 47.16 95 GLY A N 1
ATOM 732 C CA . GLY A 1 95 ? 13.064 5.077 -30.180 1.00 47.16 95 GLY A CA 1
ATOM 733 C C . GLY A 1 95 ? 13.381 5.970 -31.383 1.00 47.16 95 GLY A C 1
ATOM 734 O O . GLY A 1 95 ? 12.450 6.440 -32.032 1.00 47.16 95 GLY A O 1
ATOM 735 N N . SER A 1 96 ? 14.660 6.214 -31.690 1.00 42.56 96 SER A N 1
ATOM 736 C CA . SER A 1 96 ? 15.066 7.163 -32.742 1.00 42.56 96 SER A CA 1
ATOM 737 C C . SER A 1 96 ? 15.141 6.566 -34.156 1.00 42.56 96 SER A C 1
ATOM 739 O O . SER A 1 96 ? 15.368 7.305 -35.110 1.00 42.56 96 SER A O 1
ATOM 741 N N . GLU A 1 97 ? 14.854 5.274 -34.338 1.00 41.47 97 GLU A N 1
ATOM 742 C CA . GLU A 1 97 ? 14.626 4.671 -35.661 1.00 41.47 97 GLU A CA 1
ATOM 743 C C . GLU A 1 97 ? 13.128 4.482 -35.961 1.00 41.47 97 GLU A C 1
ATOM 745 O O . GLU A 1 97 ? 12.666 3.380 -36.239 1.00 41.47 97 GLU A O 1
ATOM 750 N N . SER A 1 98 ? 12.317 5.541 -35.909 1.00 35.31 98 SER A N 1
ATOM 751 C CA . SER A 1 98 ? 11.058 5.549 -36.671 1.00 35.31 98 SER A CA 1
ATOM 752 C C . SER A 1 98 ? 10.474 6.949 -36.792 1.00 35.31 98 SER A C 1
ATOM 754 O O . SER A 1 98 ? 9.658 7.393 -35.987 1.00 35.31 98 SER A O 1
ATOM 756 N N . ASN A 1 99 ? 10.857 7.654 -37.849 1.00 33.91 99 ASN A N 1
ATOM 757 C CA . ASN A 1 99 ? 10.078 8.785 -38.328 1.00 33.91 99 ASN A CA 1
ATOM 758 C C . ASN A 1 99 ? 8.904 8.226 -39.161 1.00 33.91 99 ASN A C 1
ATOM 760 O O . ASN A 1 99 ? 9.026 8.073 -40.376 1.00 33.91 99 ASN A O 1
ATOM 764 N N . ARG A 1 100 ? 7.788 7.846 -38.516 1.00 30.22 100 ARG A N 1
ATOM 765 C CA . ARG A 1 100 ? 6.461 7.641 -39.146 1.00 30.22 100 ARG A CA 1
ATOM 766 C C . ARG A 1 100 ? 5.330 7.717 -38.102 1.00 30.22 100 ARG A C 1
ATOM 768 O O . ARG A 1 100 ? 5.564 7.410 -36.937 1.00 30.22 100 ARG A O 1
ATOM 775 N N . PRO A 1 101 ? 4.127 8.186 -38.490 1.00 31.06 101 PRO A N 1
ATOM 776 C CA . PRO A 1 101 ? 3.152 8.742 -37.559 1.00 31.06 101 PRO A CA 1
ATOM 777 C C . PRO A 1 101 ? 2.459 7.660 -36.728 1.00 31.06 101 PRO A C 1
ATOM 779 O O . PRO A 1 101 ? 2.407 6.497 -37.121 1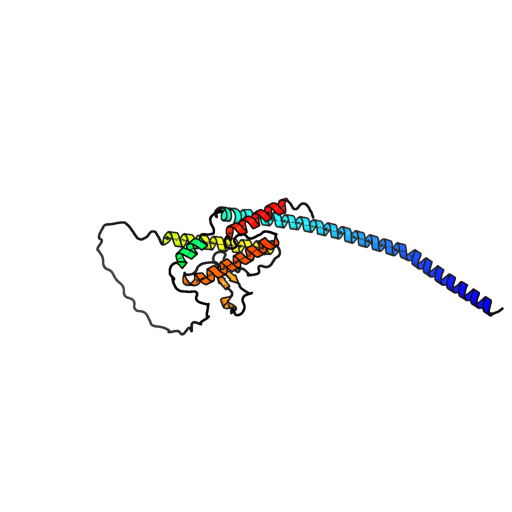.00 31.06 101 PRO A O 1
ATOM 782 N N . ALA A 1 102 ? 1.918 8.094 -35.587 1.00 34.50 102 ALA A N 1
ATOM 783 C CA . ALA A 1 102 ? 1.175 7.306 -34.610 1.00 34.50 102 ALA A CA 1
ATOM 784 C C . ALA A 1 102 ? 0.300 6.217 -35.253 1.00 34.50 102 ALA A C 1
ATOM 786 O O . ALA A 1 102 ? -0.715 6.507 -35.886 1.00 34.50 102 ALA A O 1
ATOM 787 N N . VAL A 1 103 ? 0.688 4.956 -35.056 1.00 29.88 103 VAL A N 1
ATOM 788 C CA . VAL A 1 103 ? -0.140 3.802 -35.403 1.00 29.88 103 VAL A CA 1
ATOM 789 C C . VAL A 1 103 ? -0.975 3.442 -34.182 1.00 29.88 103 VAL A C 1
ATOM 791 O O . VAL A 1 103 ? -0.474 2.976 -33.160 1.00 29.88 103 VAL A O 1
ATOM 794 N N . THR A 1 104 ? -2.273 3.693 -34.312 1.00 30.59 104 THR A N 1
ATOM 795 C CA . THR A 1 104 ? -3.354 3.075 -33.546 1.00 30.59 104 THR A CA 1
ATOM 796 C C . THR A 1 104 ? -3.109 1.567 -33.512 1.00 30.59 104 THR A C 1
ATOM 798 O O . THR A 1 104 ? -2.953 0.954 -34.567 1.00 30.59 104 THR A O 1
ATOM 801 N N . VAL A 1 105 ? -3.043 0.957 -32.326 1.00 32.59 105 VAL A N 1
ATOM 802 C CA . VAL A 1 105 ? -2.861 -0.497 -32.194 1.00 32.59 105 VAL A CA 1
ATOM 803 C C . VAL A 1 105 ? -4.128 -1.194 -32.701 1.00 32.59 105 VAL A C 1
ATOM 805 O O . VAL A 1 105 ? -5.067 -1.445 -31.953 1.00 32.59 105 VAL A O 1
ATOM 808 N N . ALA A 1 106 ? -4.163 -1.468 -34.004 1.00 28.47 106 ALA A N 1
ATOM 809 C CA . ALA A 1 106 ? -5.052 -2.436 -34.615 1.00 28.47 106 ALA A CA 1
ATOM 810 C C . ALA A 1 106 ? -4.416 -3.819 -34.433 1.00 28.47 106 ALA A C 1
ATOM 812 O O . ALA A 1 106 ? -3.349 -4.114 -34.971 1.00 28.47 106 ALA A O 1
ATOM 813 N N . VAL A 1 107 ? -5.069 -4.649 -33.624 1.00 33.66 107 VAL A N 1
ATOM 814 C CA . VAL A 1 107 ? -4.706 -6.046 -33.392 1.00 33.66 107 VAL A CA 1
ATOM 815 C C . VAL A 1 107 ? -4.942 -6.823 -34.684 1.00 33.66 107 VAL A C 1
ATOM 817 O O . VAL A 1 107 ? -6.081 -7.129 -35.020 1.00 33.66 107 VAL A O 1
ATOM 820 N N . ASN A 1 108 ? -3.869 -7.164 -35.398 1.00 28.59 108 ASN A N 1
ATOM 821 C CA . ASN A 1 108 ? -3.906 -8.188 -36.436 1.00 28.59 108 ASN A CA 1
ATOM 822 C C . ASN A 1 108 ? -3.058 -9.392 -36.006 1.00 28.59 108 ASN A C 1
ATOM 824 O O . ASN A 1 108 ? -1.862 -9.297 -35.742 1.00 28.59 108 ASN A O 1
ATOM 828 N N . LYS A 1 109 ? -3.753 -10.525 -35.920 1.00 29.12 109 LYS A N 1
ATOM 829 C CA . LYS A 1 109 ? -3.320 -11.867 -35.518 1.00 29.12 109 LYS A CA 1
ATOM 830 C C . LYS A 1 109 ? -2.263 -12.441 -36.479 1.00 29.12 109 LYS A C 1
ATOM 832 O O . LYS A 1 109 ? -2.536 -12.474 -37.678 1.00 29.12 109 LYS A O 1
ATOM 837 N N . PRO A 1 110 ? -1.132 -13.002 -36.010 1.00 30.91 110 PRO A N 1
ATOM 838 C CA . PRO A 1 110 ? -0.311 -13.870 -36.847 1.00 30.91 110 PRO A CA 1
ATOM 839 C C . PRO A 1 110 ? -0.880 -15.296 -36.832 1.00 30.91 110 PRO A C 1
ATOM 841 O O . PRO A 1 110 ? -0.987 -15.932 -35.785 1.00 30.91 110 PRO A O 1
ATOM 844 N N . GLN A 1 111 ? -1.262 -15.787 -38.010 1.00 27.02 111 GLN A N 1
ATOM 845 C CA . GLN A 1 111 ? -1.531 -17.200 -38.284 1.00 27.02 111 GLN A CA 1
ATOM 846 C C . GLN A 1 111 ? -0.205 -17.979 -38.234 1.00 27.02 111 GLN A C 1
ATOM 848 O O . GLN A 1 111 ? 0.704 -17.689 -39.009 1.00 27.02 111 GLN A O 1
ATOM 853 N N . LEU A 1 112 ? -0.095 -18.963 -37.338 1.00 29.55 112 LEU A N 1
ATOM 854 C CA . LEU A 1 112 ? 0.946 -19.993 -37.388 1.00 29.55 112 LEU A CA 1
ATOM 855 C C . LEU A 1 112 ? 0.515 -21.077 -38.386 1.00 29.55 112 LEU A C 1
ATOM 857 O O . LEU A 1 112 ? -0.554 -21.661 -38.230 1.00 29.55 112 LEU A O 1
ATOM 861 N N . SER A 1 113 ? 1.368 -21.396 -39.357 1.00 27.86 113 SER A N 1
ATOM 862 C CA . SER A 1 113 ? 1.347 -22.690 -40.052 1.00 27.86 113 SER A CA 1
ATOM 863 C C . SER A 1 113 ? 2.784 -23.231 -40.168 1.00 27.86 113 SER A C 1
ATOM 865 O O . SER A 1 113 ? 3.704 -22.425 -40.326 1.00 27.86 113 SER A O 1
ATOM 867 N N . PRO A 1 114 ? 3.007 -24.552 -40.009 1.00 35.06 114 PRO A N 1
ATOM 868 C CA . PRO A 1 114 ? 4.344 -25.145 -39.911 1.00 35.06 114 PRO A CA 1
ATOM 869 C C . PRO A 1 114 ? 4.855 -25.684 -41.258 1.00 35.06 114 PRO A C 1
ATOM 871 O O . PRO A 1 114 ? 4.051 -26.025 -42.127 1.00 35.06 114 PRO A O 1
ATOM 874 N N . PRO A 1 115 ? 6.176 -25.899 -41.379 1.00 32.19 115 PRO A N 1
ATOM 875 C CA . PRO A 1 115 ? 6.650 -27.087 -42.083 1.00 32.19 115 PRO A CA 1
ATOM 876 C C . PRO A 1 115 ? 7.666 -27.891 -41.248 1.00 32.19 115 PRO A C 1
ATOM 878 O O . PRO A 1 115 ? 8.622 -27.342 -40.701 1.00 32.19 115 PRO A O 1
ATOM 881 N N . GLU A 1 116 ? 7.445 -29.205 -41.167 1.00 29.34 116 GLU A N 1
ATOM 882 C CA . GLU A 1 116 ? 8.457 -30.210 -40.797 1.00 29.34 116 GLU A CA 1
ATOM 883 C C . GLU A 1 116 ? 9.321 -30.605 -42.036 1.00 29.34 116 GLU A C 1
ATOM 885 O O . GLU A 1 116 ? 9.200 -29.974 -43.087 1.00 29.34 116 GLU A O 1
ATOM 890 N N . PRO A 1 117 ? 10.159 -31.663 -41.983 1.00 39.34 117 PRO A N 1
ATOM 891 C CA . PRO A 1 117 ? 11.568 -31.646 -41.585 1.00 39.34 117 PRO A CA 1
ATOM 892 C C . PRO A 1 117 ? 12.478 -32.087 -42.755 1.00 39.34 117 PRO A C 1
ATOM 894 O O . PRO A 1 117 ? 11.986 -32.612 -43.744 1.00 39.34 117 PRO A O 1
ATOM 897 N N . ASN A 1 118 ? 13.806 -31.946 -42.658 1.00 29.41 118 ASN A N 1
ATOM 898 C CA . ASN A 1 118 ? 14.727 -32.781 -43.446 1.00 29.41 118 ASN A CA 1
ATOM 899 C C . ASN A 1 118 ? 16.140 -32.840 -42.853 1.00 29.41 118 ASN A C 1
ATOM 901 O O . ASN A 1 118 ? 16.573 -31.968 -42.105 1.00 29.41 118 ASN A O 1
ATOM 905 N N . GLN A 1 119 ? 16.787 -33.958 -43.161 1.00 27.88 119 GLN A N 1
ATOM 906 C CA . GLN A 1 119 ? 17.836 -34.645 -42.421 1.00 27.88 119 GLN A CA 1
ATOM 907 C C . GLN A 1 119 ? 19.270 -34.202 -42.769 1.00 27.88 119 GLN A C 1
ATOM 909 O O . GLN A 1 119 ? 19.548 -33.721 -43.861 1.00 27.88 119 GLN A O 1
ATOM 914 N N . SER A 1 120 ? 20.151 -34.432 -41.787 1.00 27.61 120 SER A N 1
ATOM 915 C CA . SER A 1 120 ? 21.601 -34.709 -41.813 1.00 27.61 120 SER A CA 1
ATOM 916 C C . SER A 1 120 ? 22.366 -34.695 -43.145 1.00 27.61 120 SER A C 1
ATOM 918 O O . SER A 1 120 ? 22.068 -35.524 -43.998 1.00 27.61 120 SER A O 1
ATOM 920 N N . VAL A 1 121 ? 23.488 -33.958 -43.197 1.00 29.09 121 VAL A N 1
ATOM 921 C CA . VAL A 1 121 ? 24.778 -34.439 -43.746 1.00 29.09 121 VAL A CA 1
ATOM 922 C C . VAL A 1 121 ? 25.934 -33.762 -42.988 1.00 29.09 121 VAL A C 1
ATOM 924 O O . VAL A 1 121 ? 25.977 -32.543 -42.845 1.00 29.09 121 VAL A O 1
ATOM 927 N N . SER A 1 122 ? 26.824 -34.596 -42.463 1.00 27.34 122 SER A N 1
ATOM 928 C CA . SER A 1 122 ? 28.146 -34.321 -41.895 1.00 27.34 122 SER A CA 1
ATOM 929 C C . SER A 1 122 ? 29.191 -34.136 -42.995 1.00 27.34 122 SER A C 1
ATOM 931 O O . SER A 1 122 ? 29.132 -34.896 -43.951 1.00 27.34 122 SER A O 1
ATOM 933 N N . ASP A 1 123 ? 30.176 -33.253 -42.812 1.00 28.50 123 ASP A N 1
ATOM 934 C CA . ASP A 1 123 ? 31.534 -33.464 -43.335 1.00 28.50 123 ASP A CA 1
ATOM 935 C C . ASP A 1 123 ? 32.570 -32.625 -42.572 1.00 28.50 123 ASP A C 1
ATOM 937 O O . ASP A 1 123 ? 32.298 -31.546 -42.042 1.00 28.50 123 ASP A O 1
ATOM 941 N N . GLU A 1 124 ? 33.755 -33.209 -42.483 1.00 27.78 124 GLU A N 1
ATOM 942 C CA . GLU A 1 124 ? 34.846 -32.967 -41.548 1.00 27.78 124 GLU A CA 1
ATOM 943 C C . GLU A 1 124 ? 36.125 -32.578 -42.339 1.00 27.78 124 GLU A C 1
ATOM 945 O O . GLU A 1 124 ? 36.235 -32.886 -43.523 1.00 27.78 124 GLU A O 1
ATOM 950 N N . TYR A 1 125 ? 37.107 -31.976 -41.647 1.00 27.80 125 TYR A N 1
ATOM 951 C CA . TYR A 1 125 ? 38.547 -31.821 -41.978 1.00 27.80 125 TYR A CA 1
ATOM 952 C C . TYR A 1 125 ? 39.137 -30.556 -42.670 1.00 27.80 125 TYR A C 1
ATOM 954 O O . TYR A 1 125 ? 39.071 -30.363 -43.876 1.00 27.80 125 TYR A O 1
ATOM 962 N N . ASN A 1 126 ? 39.900 -29.821 -41.833 1.00 25.50 126 ASN A N 1
ATOM 963 C CA . ASN A 1 126 ? 41.310 -29.363 -41.931 1.00 25.50 126 ASN A CA 1
ATOM 964 C C . ASN A 1 126 ? 41.851 -28.461 -43.066 1.00 25.50 126 ASN A C 1
ATOM 966 O O . ASN A 1 126 ? 41.825 -28.826 -44.234 1.00 25.50 126 ASN A O 1
ATOM 970 N N . GLY A 1 127 ? 42.626 -27.431 -42.659 1.00 26.28 127 GLY A N 1
ATOM 971 C CA . GLY A 1 127 ? 43.826 -27.003 -43.410 1.00 26.28 127 GLY A CA 1
ATOM 972 C C . GLY A 1 127 ? 44.282 -25.530 -43.342 1.00 26.28 127 GLY A C 1
ATOM 973 O O . GLY A 1 127 ? 44.073 -24.806 -44.296 1.00 26.28 127 GLY A O 1
ATOM 974 N N . VAL A 1 128 ? 44.949 -25.139 -42.246 1.00 27.22 128 VAL A N 1
ATOM 975 C CA . VAL A 1 128 ? 46.195 -24.322 -42.130 1.00 27.22 128 VAL A CA 1
ATOM 976 C C . VAL A 1 128 ? 46.429 -23.036 -42.976 1.00 27.22 128 VAL A C 1
ATOM 978 O O . VAL A 1 128 ? 46.535 -23.081 -44.192 1.00 27.22 128 VAL A O 1
ATOM 981 N N . SER A 1 129 ? 46.765 -21.960 -42.236 1.00 28.62 129 SER A N 1
ATOM 982 C CA . SER A 1 129 ? 47.571 -20.759 -42.573 1.00 28.62 129 SER A CA 1
ATOM 983 C C . SER A 1 129 ? 47.026 -19.707 -43.545 1.00 28.62 129 SER A C 1
ATOM 985 O O . SER A 1 129 ? 47.052 -19.894 -44.749 1.00 28.62 129 SER A O 1
ATOM 987 N N . GLU A 1 130 ? 46.737 -18.509 -43.021 1.00 30.95 130 GLU A N 1
ATOM 988 C CA . GLU A 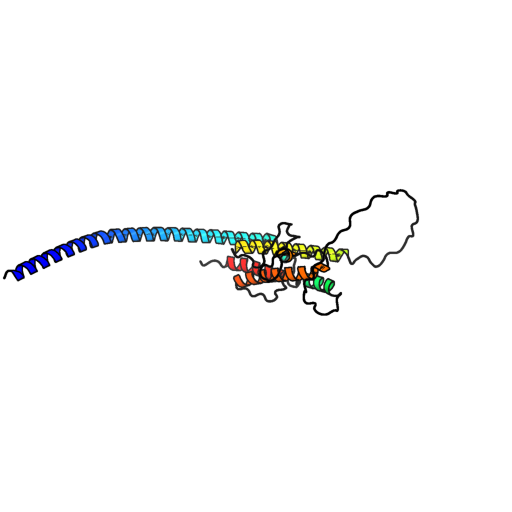1 130 ? 47.614 -17.336 -43.200 1.00 30.95 130 GLU A CA 1
ATOM 989 C C . GLU A 1 130 ? 47.136 -16.156 -42.336 1.00 30.95 130 GLU A C 1
ATOM 991 O O . GLU A 1 130 ? 45.966 -15.780 -42.316 1.00 30.95 130 GLU A O 1
ATOM 996 N N . MET A 1 131 ? 48.075 -15.592 -41.582 1.00 32.72 131 MET A N 1
ATOM 997 C CA . MET A 1 131 ? 47.934 -14.375 -40.788 1.00 32.72 131 MET A CA 1
ATOM 998 C C . MET A 1 131 ? 48.408 -13.194 -41.641 1.00 32.72 131 MET A C 1
ATOM 1000 O O . MET A 1 131 ? 49.499 -13.279 -42.207 1.00 32.72 131 MET A O 1
ATOM 1004 N N . PRO A 1 132 ? 47.682 -12.065 -41.656 1.00 38.78 132 PRO A N 1
ATOM 1005 C CA . PRO A 1 132 ? 48.346 -10.769 -41.723 1.00 38.78 132 PRO A CA 1
ATOM 1006 C C . PRO A 1 132 ? 48.166 -9.992 -40.418 1.00 38.78 132 PRO A C 1
ATOM 1008 O O . PRO A 1 132 ? 47.071 -9.830 -39.884 1.00 38.78 132 PRO A O 1
ATOM 1011 N N . LEU A 1 133 ? 49.306 -9.524 -39.924 1.00 30.28 133 LEU A N 1
ATOM 1012 C CA . LEU A 1 133 ? 49.500 -8.586 -38.829 1.00 30.28 133 LEU A CA 1
ATOM 1013 C C . LEU A 1 133 ? 48.993 -7.176 -39.220 1.00 30.28 133 LEU A C 1
ATOM 1015 O O . LEU A 1 133 ? 49.203 -6.765 -40.358 1.00 30.28 133 LEU A O 1
ATOM 1019 N N . ALA A 1 134 ? 48.497 -6.423 -38.223 1.00 34.19 134 ALA A N 1
ATOM 1020 C CA . ALA A 1 134 ? 48.286 -4.958 -38.186 1.00 34.19 134 ALA A CA 1
ATOM 1021 C C . ALA A 1 134 ? 47.061 -4.408 -38.972 1.00 34.19 134 ALA A C 1
ATOM 1023 O O . ALA A 1 134 ? 46.903 -4.672 -40.152 1.00 34.19 134 ALA A O 1
ATOM 1024 N N . ASN A 1 135 ? 46.138 -3.615 -38.409 1.00 38.50 135 ASN A N 1
ATOM 1025 C CA . ASN A 1 135 ? 46.244 -2.618 -37.338 1.00 38.50 135 ASN A CA 1
ATOM 1026 C C . ASN A 1 135 ? 44.956 -2.482 -36.490 1.00 38.50 135 ASN A C 1
ATOM 1028 O O . ASN A 1 135 ? 43.878 -2.873 -36.939 1.00 38.50 135 ASN A O 1
ATOM 1032 N N . PRO A 1 136 ? 45.074 -1.895 -35.281 1.00 52.25 136 PRO A N 1
ATOM 1033 C CA . PRO A 1 136 ? 43.979 -1.597 -34.366 1.00 52.25 136 PRO A CA 1
ATOM 1034 C C . PRO A 1 136 ? 43.344 -0.232 -34.678 1.00 52.25 136 PRO A C 1
ATOM 1036 O O . PRO A 1 136 ? 44.026 0.657 -35.181 1.00 52.25 136 PRO A O 1
ATOM 1039 N N . ALA A 1 137 ? 42.076 -0.091 -34.287 1.00 42.41 137 ALA A N 1
ATOM 1040 C CA . ALA A 1 137 ? 41.277 1.127 -34.104 1.00 42.41 137 ALA A CA 1
ATOM 1041 C C . ALA A 1 137 ? 39.937 1.059 -34.854 1.00 42.41 137 ALA A C 1
ATOM 1043 O O . ALA A 1 137 ? 39.871 0.894 -36.067 1.00 42.41 137 ALA A O 1
ATOM 1044 N N . ASP A 1 138 ? 38.891 1.236 -34.047 1.00 38.59 138 ASP A N 1
ATOM 1045 C CA . ASP A 1 138 ? 37.572 1.748 -34.407 1.00 38.59 138 ASP A CA 1
ATOM 1046 C C . ASP A 1 138 ? 36.588 0.773 -35.055 1.00 38.59 138 ASP A C 1
ATOM 1048 O O . ASP A 1 138 ? 36.402 0.788 -36.267 1.00 38.59 138 ASP A O 1
ATOM 1052 N N . SER A 1 139 ? 35.895 -0.027 -34.220 1.00 43.16 139 SER A N 1
ATOM 1053 C CA . SER A 1 139 ? 34.418 -0.228 -34.299 1.00 43.16 139 SER A CA 1
ATOM 1054 C C . SER A 1 139 ? 33.821 -1.354 -33.417 1.00 43.16 139 SER A C 1
ATOM 1056 O O . SER A 1 139 ? 32.790 -1.919 -33.767 1.00 43.16 139 SER A O 1
ATOM 1058 N N . GLN A 1 140 ? 34.375 -1.675 -32.235 1.00 37.38 140 GLN A N 1
ATOM 1059 C CA . GLN A 1 140 ? 33.713 -2.601 -31.285 1.00 37.38 140 GLN A CA 1
ATOM 1060 C C . GLN A 1 140 ? 33.786 -2.146 -29.816 1.00 37.38 140 GLN A C 1
ATOM 1062 O O . GLN A 1 140 ? 34.302 -2.858 -28.960 1.00 37.38 140 GLN A O 1
ATOM 1067 N N . LEU A 1 141 ? 33.267 -0.953 -29.502 1.00 40.25 141 LEU A N 1
ATOM 1068 C CA . LEU A 1 141 ? 33.165 -0.480 -28.107 1.00 40.25 141 LEU A CA 1
ATOM 1069 C C . LEU A 1 141 ? 31.787 0.094 -27.725 1.00 40.25 141 LEU A C 1
ATOM 1071 O O . LEU A 1 141 ? 31.678 0.845 -26.760 1.00 40.25 141 LEU A O 1
ATOM 1075 N N . SER A 1 142 ? 30.731 -0.240 -28.471 1.00 41.56 142 SER A N 1
ATOM 1076 C CA . SER A 1 142 ? 29.385 0.327 -28.272 1.00 41.56 142 SER A CA 1
ATOM 1077 C C . SER A 1 142 ? 28.269 -0.694 -28.011 1.00 41.56 142 SER A C 1
ATOM 1079 O O . SER A 1 142 ? 27.175 -0.278 -27.645 1.00 41.56 142 SER A O 1
ATOM 1081 N N . SER A 1 143 ? 28.510 -2.006 -28.135 1.00 47.50 143 SER A N 1
ATOM 1082 C CA . SER A 1 143 ? 27.504 -3.041 -27.821 1.00 47.50 143 SER A CA 1
ATOM 1083 C C . SER A 1 143 ? 27.574 -3.532 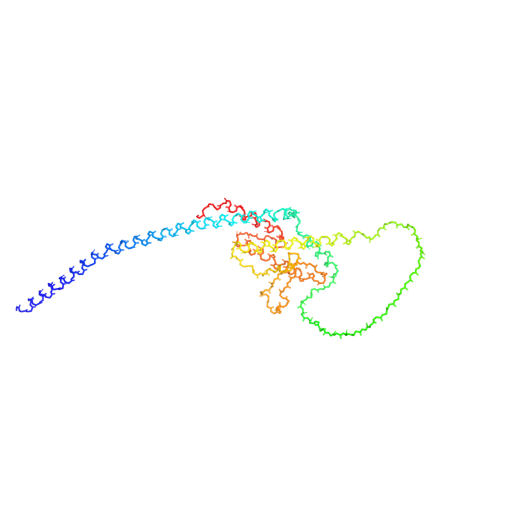-26.369 1.00 47.50 143 SER A C 1
ATOM 1085 O O . SER A 1 143 ? 26.545 -3.663 -25.714 1.00 47.50 143 SER A O 1
ATOM 1087 N N . THR A 1 144 ? 28.775 -3.731 -25.820 1.00 51.41 144 THR A N 1
ATOM 1088 C CA . THR A 1 144 ? 28.966 -4.331 -24.484 1.00 51.41 144 THR A CA 1
ATOM 1089 C C . THR A 1 144 ? 28.476 -3.445 -23.332 1.00 51.41 144 THR A C 1
ATOM 1091 O O . THR A 1 144 ? 28.043 -3.948 -22.298 1.00 51.41 144 THR A O 1
ATOM 1094 N N . THR A 1 145 ? 28.527 -2.120 -23.489 1.00 53.19 145 THR A N 1
ATOM 1095 C CA . THR A 1 145 ? 28.084 -1.157 -22.466 1.00 53.19 145 THR A CA 1
ATOM 1096 C C . THR A 1 145 ? 26.560 -1.024 -22.415 1.00 53.19 145 THR A C 1
ATOM 1098 O O . THR A 1 145 ? 25.987 -0.929 -21.334 1.00 53.19 145 THR A O 1
ATOM 1101 N N . MET A 1 146 ? 25.890 -1.103 -23.568 1.00 56.12 146 MET A N 1
ATOM 1102 C CA . MET A 1 146 ? 24.438 -0.920 -23.685 1.00 56.12 146 MET A CA 1
ATOM 1103 C C . MET A 1 146 ? 23.645 -2.100 -23.106 1.00 56.12 146 MET A C 1
ATOM 1105 O O . MET A 1 146 ? 22.627 -1.894 -22.444 1.00 56.12 146 MET A O 1
ATOM 1109 N N . ASP A 1 147 ? 24.121 -3.333 -23.300 1.00 62.97 147 ASP A N 1
ATOM 1110 C CA . ASP A 1 147 ? 23.481 -4.530 -22.735 1.00 62.97 147 ASP A CA 1
ATOM 1111 C C . ASP A 1 147 ? 23.594 -4.571 -21.201 1.00 62.97 147 ASP A C 1
ATOM 1113 O O . ASP A 1 147 ? 22.664 -4.994 -20.507 1.00 62.97 147 ASP A O 1
ATOM 1117 N N . SER A 1 148 ? 24.704 -4.057 -20.660 1.00 68.88 148 SER A N 1
ATOM 1118 C CA . SER A 1 148 ? 24.909 -3.895 -19.217 1.00 68.88 148 SER A CA 1
ATOM 1119 C C . SER A 1 148 ? 23.908 -2.906 -18.605 1.00 68.88 148 SER A C 1
ATOM 1121 O O . SER A 1 148 ? 23.340 -3.174 -17.542 1.00 68.88 148 SER A O 1
ATOM 1123 N N . ASP A 1 149 ? 23.629 -1.792 -19.288 1.00 71.38 149 ASP A N 1
ATOM 1124 C CA . ASP A 1 149 ? 22.673 -0.784 -18.817 1.00 71.38 149 ASP A CA 1
ATOM 1125 C C . ASP A 1 149 ? 21.231 -1.320 -18.806 1.00 71.38 149 ASP A C 1
ATOM 1127 O O . ASP A 1 149 ? 20.495 -1.126 -17.833 1.00 71.38 149 ASP A O 1
ATOM 1131 N N . VAL A 1 150 ? 20.828 -2.059 -19.848 1.00 74.31 150 VAL A N 1
ATOM 1132 C CA . VAL A 1 150 ? 19.501 -2.702 -19.930 1.00 74.31 150 VAL A CA 1
ATOM 1133 C C . VAL A 1 150 ? 19.314 -3.736 -18.813 1.00 74.31 150 VAL A C 1
ATOM 1135 O O . VAL A 1 150 ? 18.245 -3.795 -18.192 1.00 74.31 150 VAL A O 1
ATOM 1138 N N . ALA A 1 151 ? 20.344 -4.540 -18.536 1.00 77.12 151 ALA A N 1
ATOM 1139 C CA . ALA A 1 151 ? 20.321 -5.530 -17.463 1.00 77.12 151 ALA A CA 1
ATOM 1140 C C . ALA A 1 151 ? 20.203 -4.868 -16.080 1.00 77.12 151 ALA A C 1
ATOM 1142 O O . ALA A 1 151 ? 19.387 -5.298 -15.261 1.00 77.12 151 ALA A O 1
ATOM 1143 N N . SER A 1 152 ? 20.952 -3.786 -15.846 1.00 77.88 152 SER A N 1
ATOM 1144 C CA . SER A 1 152 ? 20.890 -2.996 -14.611 1.00 77.88 152 SER A CA 1
ATOM 1145 C C . SER A 1 152 ? 19.494 -2.408 -14.381 1.00 77.88 152 SER A C 1
ATOM 1147 O O . SER A 1 152 ? 18.888 -2.609 -13.328 1.00 77.88 152 SER A O 1
ATOM 1149 N N . ILE A 1 153 ? 18.914 -1.774 -15.402 1.00 78.75 153 ILE A N 1
ATOM 1150 C CA . ILE A 1 153 ? 17.566 -1.191 -15.333 1.00 78.75 153 ILE A CA 1
ATOM 1151 C C . ILE A 1 153 ? 16.498 -2.254 -15.078 1.00 78.75 153 ILE A C 1
ATOM 1153 O O . ILE A 1 153 ? 15.595 -2.048 -14.266 1.00 78.75 153 ILE A O 1
ATOM 1157 N N . THR A 1 154 ? 16.616 -3.406 -15.736 1.00 83.44 154 THR A N 1
ATOM 1158 C CA . THR A 1 154 ? 15.722 -4.547 -15.516 1.00 83.44 154 THR A CA 1
ATOM 1159 C C . THR A 1 154 ? 15.799 -5.039 -14.070 1.00 83.44 154 THR A C 1
ATOM 1161 O O . THR A 1 154 ? 14.767 -5.284 -13.443 1.00 83.44 154 THR A O 1
ATOM 1164 N N . ALA A 1 155 ? 17.007 -5.148 -13.511 1.00 83.12 155 ALA A N 1
ATOM 1165 C CA . ALA A 1 155 ? 17.201 -5.549 -12.122 1.00 83.12 155 ALA A CA 1
ATOM 1166 C C . ALA A 1 155 ? 16.565 -4.542 -11.151 1.00 83.12 155 ALA A C 1
ATOM 1168 O O . ALA A 1 155 ? 15.824 -4.942 -10.253 1.00 83.12 155 ALA A O 1
ATOM 1169 N N . VAL A 1 156 ? 16.779 -3.242 -11.372 1.00 83.50 156 VAL A N 1
ATOM 1170 C CA . VAL A 1 156 ? 16.176 -2.166 -10.568 1.00 83.50 156 VAL A CA 1
ATOM 1171 C C . VAL A 1 156 ? 14.652 -2.222 -10.620 1.00 83.50 156 VAL A C 1
ATOM 1173 O O . VAL A 1 156 ? 13.990 -2.147 -9.585 1.00 83.50 156 VAL A O 1
ATOM 1176 N N . LEU A 1 157 ? 14.071 -2.383 -11.807 1.00 86.81 157 LEU A N 1
ATOM 1177 C CA . LEU A 1 157 ? 12.622 -2.426 -11.970 1.00 86.81 157 LEU A CA 1
ATOM 1178 C C . LEU A 1 157 ? 12.012 -3.678 -11.324 1.00 86.81 157 LEU A C 1
ATOM 1180 O O . LEU A 1 157 ? 10.967 -3.597 -10.674 1.00 86.81 157 LEU A O 1
ATOM 1184 N N . GLY A 1 158 ? 12.701 -4.816 -11.421 1.00 89.19 158 GLY A N 1
ATOM 1185 C CA . GLY A 1 158 ? 12.364 -6.029 -10.682 1.00 89.19 158 GLY A CA 1
ATOM 1186 C C . GLY A 1 158 ? 12.386 -5.812 -9.167 1.00 89.19 158 GLY A C 1
ATOM 1187 O O . GLY A 1 158 ? 11.444 -6.191 -8.471 1.00 89.19 158 GLY A O 1
ATOM 1188 N N . MET A 1 159 ? 13.413 -5.138 -8.647 1.00 88.12 159 MET A N 1
ATOM 1189 C CA . MET A 1 159 ? 13.512 -4.803 -7.222 1.00 88.12 159 MET A CA 1
ATOM 1190 C C . MET A 1 159 ? 12.377 -3.880 -6.769 1.00 88.12 159 MET A C 1
ATOM 1192 O O . MET A 1 159 ? 11.747 -4.143 -5.746 1.00 88.12 159 MET A O 1
ATOM 1196 N N . ILE A 1 160 ? 12.052 -2.848 -7.552 1.00 90.31 160 ILE A N 1
ATOM 1197 C CA . ILE A 1 160 ? 10.915 -1.953 -7.283 1.00 90.31 160 ILE A CA 1
ATOM 1198 C C . ILE A 1 160 ? 9.599 -2.734 -7.263 1.00 90.31 160 ILE A C 1
ATOM 1200 O O . ILE A 1 160 ? 8.775 -2.535 -6.374 1.00 90.31 160 ILE A O 1
ATOM 1204 N N . THR A 1 161 ? 9.413 -3.650 -8.212 1.00 92.62 161 THR A N 1
ATOM 1205 C CA . THR A 1 161 ? 8.241 -4.535 -8.278 1.00 92.62 161 THR A CA 1
ATOM 1206 C C . THR A 1 161 ? 8.113 -5.366 -7.004 1.00 92.62 161 THR A C 1
ATOM 1208 O O . THR A 1 161 ? 7.035 -5.452 -6.411 1.00 92.62 161 THR A O 1
ATOM 1211 N N . HIS A 1 162 ? 9.223 -5.958 -6.558 1.00 92.50 162 HIS A N 1
ATOM 1212 C CA . HIS A 1 162 ? 9.257 -6.751 -5.338 1.00 92.50 162 HIS A CA 1
ATOM 1213 C C . HIS A 1 162 ? 8.888 -5.901 -4.122 1.00 92.50 162 HIS A C 1
ATOM 1215 O O . HIS A 1 162 ? 7.997 -6.269 -3.354 1.00 92.50 162 HIS A O 1
ATOM 1221 N N . LEU A 1 163 ? 9.523 -4.740 -3.983 1.00 92.12 163 LEU A N 1
ATOM 1222 C CA . LEU A 1 163 ? 9.254 -3.796 -2.910 1.00 92.12 163 LEU A CA 1
ATOM 1223 C C . LEU A 1 163 ? 7.782 -3.366 -2.885 1.00 92.12 163 LEU A C 1
ATOM 1225 O O . LEU A 1 163 ? 7.154 -3.418 -1.833 1.00 92.12 163 LEU A O 1
ATOM 1229 N N . LEU A 1 164 ? 7.203 -2.998 -4.030 1.00 93.38 164 LEU A N 1
ATOM 1230 C CA . LEU A 1 164 ? 5.797 -2.593 -4.129 1.00 93.38 164 LEU A CA 1
ATOM 1231 C C . LEU A 1 164 ? 4.842 -3.694 -3.683 1.00 93.38 164 LEU A C 1
ATOM 1233 O O . LEU A 1 164 ? 3.867 -3.412 -2.989 1.00 93.38 164 LEU A O 1
ATOM 1237 N N . ARG A 1 165 ? 5.133 -4.954 -4.021 1.00 93.31 165 ARG A N 1
ATOM 1238 C CA . ARG A 1 165 ? 4.342 -6.088 -3.538 1.00 93.31 165 ARG A CA 1
ATOM 1239 C C . ARG A 1 165 ? 4.430 -6.238 -2.017 1.00 93.31 165 ARG A C 1
ATOM 1241 O O . ARG A 1 165 ? 3.415 -6.525 -1.390 1.00 93.31 165 ARG A O 1
ATOM 1248 N N . LEU A 1 166 ? 5.607 -6.041 -1.421 1.00 92.69 166 LEU A N 1
ATOM 1249 C CA . LEU A 1 166 ? 5.767 -6.083 0.037 1.00 92.69 166 LEU A CA 1
ATOM 1250 C C . LEU A 1 166 ? 5.042 -4.915 0.715 1.00 92.69 166 LEU A C 1
ATOM 1252 O O . LEU A 1 166 ? 4.341 -5.126 1.700 1.00 92.69 166 LEU A O 1
ATOM 1256 N N . LEU A 1 167 ? 5.130 -3.709 0.150 1.00 91.50 167 LEU A N 1
ATOM 1257 C CA . LEU A 1 167 ? 4.397 -2.539 0.636 1.00 91.50 167 LEU A CA 1
ATOM 1258 C C . LEU A 1 167 ? 2.881 -2.739 0.553 1.00 91.50 167 LEU A C 1
ATOM 1260 O O . LEU A 1 167 ? 2.179 -2.422 1.505 1.00 91.50 167 LEU A O 1
ATOM 1264 N N . ALA A 1 168 ? 2.374 -3.316 -0.537 1.00 91.94 168 ALA A N 1
ATOM 1265 C CA . ALA A 1 168 ? 0.959 -3.649 -0.684 1.00 91.94 168 ALA A CA 1
ATOM 1266 C C . ALA A 1 168 ? 0.464 -4.590 0.429 1.00 91.94 168 ALA A C 1
ATOM 1268 O O . ALA A 1 168 ? -0.621 -4.392 0.973 1.00 91.94 168 ALA A O 1
ATOM 1269 N N . VAL A 1 169 ? 1.279 -5.580 0.812 1.00 91.25 169 VAL A N 1
ATOM 1270 C CA . VAL A 1 169 ? 0.975 -6.481 1.936 1.00 91.25 169 VAL A CA 1
ATOM 1271 C C . VAL A 1 169 ? 1.016 -5.734 3.270 1.00 91.25 169 VAL A C 1
ATOM 1273 O O . VAL A 1 169 ? 0.099 -5.889 4.070 1.00 91.25 169 VAL A O 1
ATOM 1276 N N . ILE A 1 170 ? 2.036 -4.903 3.505 1.00 89.44 170 ILE A N 1
ATOM 1277 C CA . ILE A 1 170 ? 2.187 -4.135 4.754 1.00 89.44 170 ILE A CA 1
ATOM 1278 C C . ILE A 1 170 ? 1.027 -3.154 4.955 1.00 89.44 170 ILE A C 1
ATOM 1280 O O . ILE A 1 170 ? 0.479 -3.070 6.050 1.00 89.44 170 ILE A O 1
ATOM 1284 N N . PHE A 1 171 ? 0.628 -2.441 3.902 1.00 87.44 171 PHE A N 1
ATOM 1285 C CA . PHE A 1 171 ? -0.491 -1.498 3.949 1.00 87.44 171 PHE A CA 1
ATOM 1286 C C . PHE A 1 171 ? -1.858 -2.169 3.814 1.00 87.44 171 PHE A C 1
ATOM 1288 O O . PHE A 1 171 ? -2.873 -1.477 3.844 1.00 87.44 171 PHE A O 1
ATOM 1295 N N . ASN A 1 172 ? -1.893 -3.496 3.657 1.00 90.00 172 ASN A N 1
ATOM 1296 C CA . ASN A 1 172 ? -3.107 -4.263 3.410 1.00 90.00 172 ASN A CA 1
ATOM 1297 C C . ASN A 1 172 ? -3.959 -3.675 2.265 1.00 90.00 172 ASN A C 1
ATOM 1299 O O . ASN A 1 172 ? -5.184 -3.597 2.354 1.00 90.00 172 ASN A O 1
ATOM 1303 N N . GLN A 1 173 ? -3.297 -3.238 1.191 1.00 90.12 173 GLN A N 1
ATOM 1304 C CA . GLN A 1 173 ? -3.929 -2.608 0.037 1.00 90.12 173 GLN A CA 1
ATOM 1305 C C . GLN A 1 173 ? -3.529 -3.352 -1.241 1.00 90.12 173 GLN A C 1
ATOM 1307 O O . GLN A 1 173 ? -2.349 -3.339 -1.603 1.00 90.12 173 GLN A O 1
ATOM 1312 N N . PRO A 1 174 ? -4.471 -3.987 -1.963 1.00 92.62 174 PRO A N 1
ATOM 1313 C CA . PRO A 1 174 ? -4.150 -4.662 -3.211 1.00 92.62 174 PRO A CA 1
ATOM 1314 C C . PRO A 1 174 ? -3.735 -3.651 -4.287 1.00 92.62 174 PRO A C 1
ATOM 1316 O O . PRO A 1 174 ? -4.354 -2.597 -4.452 1.00 92.62 174 PRO A O 1
ATOM 1319 N N . LEU A 1 175 ? -2.695 -3.998 -5.046 1.00 94.25 175 LEU A N 1
ATOM 1320 C CA . LEU A 1 175 ? -2.273 -3.232 -6.219 1.00 94.25 175 LEU A CA 1
ATOM 1321 C C . LEU A 1 175 ? -3.336 -3.326 -7.315 1.00 94.25 175 LEU A C 1
ATOM 1323 O O . LEU A 1 175 ? -3.918 -4.394 -7.528 1.00 94.25 175 LEU A O 1
ATOM 1327 N N . ARG A 1 176 ? -3.577 -2.220 -8.027 1.00 94.06 176 ARG A N 1
ATOM 1328 C CA . ARG A 1 176 ? -4.555 -2.194 -9.125 1.00 94.06 176 ARG A CA 1
ATOM 1329 C C . ARG A 1 176 ? -4.053 -2.983 -10.323 1.00 94.06 176 ARG A C 1
ATOM 1331 O O . ARG A 1 176 ? -4.871 -3.565 -11.033 1.00 94.06 176 ARG A O 1
ATOM 1338 N N . TYR A 1 177 ? -2.736 -3.020 -10.519 1.00 95.25 177 TYR A N 1
ATOM 1339 C CA . TYR A 1 177 ? -2.085 -3.802 -11.558 1.00 95.25 177 TYR A CA 1
ATOM 1340 C C . TYR A 1 177 ? -1.230 -4.899 -10.907 1.00 95.25 177 TYR A C 1
ATOM 1342 O O . TYR A 1 177 ? -0.084 -4.671 -10.518 1.00 95.25 177 TYR A O 1
ATOM 1350 N N . PRO A 1 178 ? -1.774 -6.120 -10.743 1.00 94.44 178 PRO A N 1
ATOM 1351 C CA . PRO A 1 178 ? -1.077 -7.190 -10.044 1.00 94.44 178 PRO A CA 1
ATOM 1352 C C . PRO A 1 178 ? 0.296 -7.504 -10.645 1.00 94.44 178 PRO A C 1
ATOM 1354 O O . PRO A 1 178 ? 0.446 -7.653 -11.862 1.00 94.44 178 PRO A O 1
ATOM 1357 N N . LEU A 1 179 ? 1.281 -7.662 -9.760 1.00 95.00 179 LEU A N 1
ATOM 1358 C CA . LEU A 1 179 ? 2.673 -7.935 -10.105 1.00 95.00 179 LEU A CA 1
ATOM 1359 C C . LEU A 1 179 ? 2.977 -9.435 -9.965 1.00 95.00 179 LEU A C 1
ATOM 1361 O O . LEU A 1 179 ? 2.834 -10.013 -8.884 1.00 95.00 179 LEU A O 1
ATOM 1365 N N . ASP A 1 180 ? 3.420 -10.063 -11.053 1.00 92.00 180 ASP A N 1
ATOM 1366 C CA . ASP A 1 180 ? 3.836 -11.465 -11.110 1.00 92.00 180 ASP A CA 1
ATOM 1367 C C . ASP A 1 180 ? 5.365 -11.573 -11.154 1.00 92.00 180 ASP A C 1
ATOM 1369 O O . ASP A 1 180 ? 6.033 -10.959 -11.985 1.00 92.00 180 ASP A O 1
ATOM 1373 N N . MET A 1 181 ? 5.916 -12.378 -10.248 1.00 90.81 181 MET A N 1
ATOM 1374 C CA . MET A 1 181 ? 7.353 -12.633 -10.107 1.00 90.81 181 MET A CA 1
ATOM 1375 C C . MET A 1 181 ? 7.658 -14.133 -9.991 1.00 90.81 181 MET A C 1
ATOM 1377 O O . MET A 1 181 ? 8.706 -14.510 -9.472 1.00 90.81 181 MET A O 1
ATOM 1381 N N . LYS A 1 182 ? 6.750 -15.014 -10.438 1.00 88.19 182 LYS A N 1
ATOM 1382 C CA . LYS A 1 182 ? 6.941 -16.478 -10.367 1.00 88.19 182 LYS A CA 1
ATOM 1383 C C . LYS A 1 182 ? 8.209 -16.962 -11.077 1.00 88.19 182 LYS A C 1
ATOM 1385 O O . LYS A 1 182 ? 8.814 -17.932 -10.641 1.00 88.19 182 LYS A O 1
ATOM 1390 N N . GLU A 1 183 ? 8.613 -16.279 -12.146 1.00 86.00 183 GLU A N 1
ATOM 1391 C CA . GLU A 1 183 ? 9.831 -16.572 -12.920 1.00 86.00 183 GLU A CA 1
ATOM 1392 C C . GLU A 1 183 ? 11.099 -15.899 -12.348 1.00 86.00 183 GLU A C 1
ATOM 1394 O O . GLU A 1 183 ? 12.168 -16.004 -12.945 1.00 86.00 183 GLU A O 1
ATOM 1399 N N . GLY A 1 184 ? 10.993 -15.196 -11.215 1.00 86.44 184 GLY A N 1
ATOM 1400 C CA . GLY A 1 184 ? 12.082 -14.446 -10.586 1.00 86.44 184 GLY A CA 1
ATOM 1401 C C . GLY A 1 184 ? 11.969 -12.925 -10.748 1.00 86.44 184 GLY A C 1
ATOM 1402 O O . GLY A 1 184 ? 11.195 -12.412 -11.555 1.00 86.44 184 GLY A O 1
ATOM 1403 N N . VAL A 1 185 ? 12.768 -12.195 -9.959 1.00 85.88 185 VAL A N 1
ATOM 1404 C CA . VAL A 1 185 ? 12.726 -10.722 -9.847 1.00 85.88 185 VAL A CA 1
ATOM 1405 C C . VAL A 1 185 ? 13.069 -10.028 -11.172 1.00 85.88 185 VAL A C 1
ATOM 1407 O O . VAL A 1 185 ? 12.387 -9.088 -11.566 1.00 85.88 185 VAL A O 1
ATOM 1410 N N . SER A 1 186 ? 14.061 -10.528 -11.911 1.00 84.81 186 SER A N 1
ATOM 1411 C CA . SER A 1 186 ? 14.477 -9.978 -13.213 1.00 84.81 186 SER A CA 1
ATOM 1412 C C . SER A 1 186 ? 13.500 -10.259 -14.359 1.00 84.81 186 SER A C 1
ATOM 1414 O O . SER A 1 186 ? 13.642 -9.695 -15.440 1.00 84.81 186 SER A O 1
ATOM 1416 N N . ARG A 1 187 ? 12.511 -11.136 -14.145 1.00 89.12 187 ARG A N 1
ATOM 1417 C CA . ARG A 1 187 ? 11.500 -11.528 -15.142 1.00 89.12 187 ARG A CA 1
ATOM 1418 C C . ARG A 1 187 ? 10.092 -11.105 -14.730 1.00 89.12 187 ARG A C 1
ATOM 1420 O O . ARG A 1 187 ? 9.109 -11.717 -15.156 1.00 89.12 187 ARG A O 1
ATOM 1427 N N . ALA A 1 188 ? 10.006 -10.071 -13.898 1.00 92.25 188 ALA A N 1
ATOM 1428 C CA . ALA A 1 188 ? 8.755 -9.531 -13.399 1.00 92.25 188 ALA A CA 1
ATOM 1429 C C . ALA A 1 188 ? 7.799 -9.126 -14.533 1.00 92.25 188 ALA A C 1
ATOM 1431 O O . ALA A 1 188 ? 8.208 -8.646 -15.596 1.00 92.25 188 ALA A O 1
ATOM 1432 N N . LYS A 1 189 ? 6.502 -9.313 -14.291 1.00 94.25 189 LYS A N 1
ATOM 1433 C CA . LYS A 1 189 ? 5.415 -8.949 -15.205 1.00 94.25 189 LYS A CA 1
ATOM 1434 C C . LYS A 1 189 ? 4.332 -8.201 -14.438 1.00 94.25 189 LYS A C 1
ATOM 1436 O O . LYS A 1 189 ? 4.072 -8.505 -13.277 1.00 94.25 189 LYS A O 1
ATOM 1441 N N . VAL A 1 190 ? 3.668 -7.264 -15.097 1.00 95.00 190 VAL A N 1
ATOM 1442 C CA . VAL A 1 190 ? 2.494 -6.555 -14.573 1.00 95.00 190 VAL A CA 1
ATOM 1443 C C . VAL A 1 190 ? 1.261 -6.957 -15.369 1.00 95.00 190 VAL A C 1
ATOM 1445 O O . VAL A 1 190 ? 1.342 -7.167 -16.580 1.00 95.00 190 VAL A O 1
ATOM 1448 N N . THR A 1 191 ? 0.128 -7.105 -14.689 1.00 94.94 191 THR A N 1
ATOM 1449 C CA . THR A 1 191 ? -1.130 -7.518 -15.316 1.00 94.94 191 THR A CA 1
ATOM 1450 C C . THR A 1 191 ? -2.116 -6.362 -15.378 1.00 94.94 191 THR A C 1
ATOM 1452 O O . THR A 1 191 ? -2.437 -5.772 -14.349 1.00 94.94 191 THR A O 1
ATOM 1455 N N . ASP A 1 192 ? -2.649 -6.081 -16.566 1.00 94.75 192 ASP A N 1
ATOM 1456 C CA . ASP A 1 192 ? -3.744 -5.135 -16.741 1.00 94.75 192 ASP A CA 1
ATOM 1457 C C . ASP A 1 192 ? -5.110 -5.827 -16.772 1.00 94.75 192 ASP A C 1
ATOM 1459 O O . ASP A 1 192 ? -5.515 -6.479 -17.742 1.00 94.75 192 ASP A O 1
ATOM 1463 N N . LEU A 1 193 ? -5.848 -5.651 -15.682 1.00 89.31 193 LEU A N 1
ATOM 1464 C CA . LEU A 1 193 ? -7.212 -6.147 -15.534 1.00 89.31 193 LEU A CA 1
ATOM 1465 C C . LEU A 1 193 ? -8.268 -5.083 -15.865 1.00 89.31 193 LEU A C 1
ATOM 1467 O O . LEU A 1 193 ? -9.449 -5.409 -15.930 1.00 89.31 193 LEU A O 1
ATOM 1471 N N . LEU A 1 194 ? -7.862 -3.827 -16.072 1.00 89.75 194 LEU A N 1
ATOM 1472 C CA . LEU A 1 194 ? -8.767 -2.686 -16.195 1.00 89.75 194 LEU A CA 1
ATOM 1473 C C . LEU A 1 194 ? -9.075 -2.340 -17.649 1.00 89.75 194 LEU A C 1
ATOM 1475 O O . LEU A 1 194 ? -10.199 -1.935 -17.949 1.00 89.75 194 LEU A O 1
ATOM 1479 N N . THR A 1 195 ? -8.114 -2.500 -18.563 1.00 89.00 195 THR A N 1
ATOM 1480 C CA . THR A 1 195 ? -8.367 -2.183 -19.972 1.00 89.00 195 THR A CA 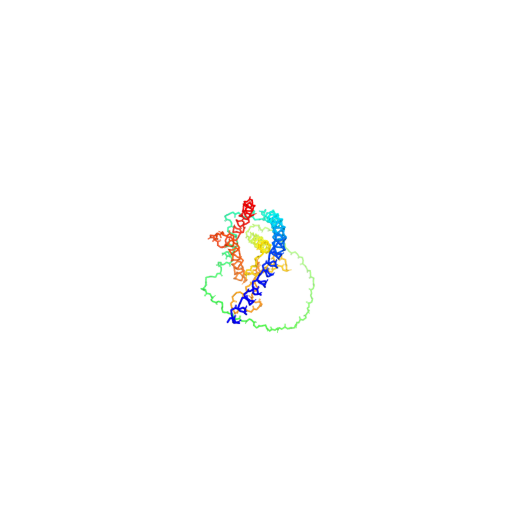1
ATOM 1481 C C . THR A 1 195 ? -9.348 -3.199 -20.587 1.00 89.00 195 THR A C 1
ATOM 1483 O O . THR A 1 195 ? -9.129 -4.422 -20.505 1.00 89.00 195 THR A O 1
ATOM 1486 N N . PRO A 1 196 ? -10.453 -2.724 -21.199 1.00 81.62 196 PRO A N 1
ATOM 1487 C CA . PRO A 1 196 ? -11.426 -3.588 -21.856 1.00 81.62 196 PRO A CA 1
ATOM 1488 C C . PRO A 1 196 ? -10.841 -4.200 -23.139 1.00 81.62 196 PRO A C 1
ATOM 1490 O O . PRO A 1 196 ? -9.935 -3.643 -23.749 1.00 81.62 196 PRO A O 1
ATOM 1493 N N . ASN A 1 197 ? -11.391 -5.335 -23.577 1.00 81.69 197 ASN A N 1
ATOM 1494 C CA . ASN A 1 197 ? -11.063 -6.004 -24.850 1.00 81.69 197 ASN A CA 1
ATOM 1495 C C . ASN A 1 197 ? -9.653 -6.620 -24.988 1.00 81.69 197 ASN A C 1
ATOM 1497 O O . ASN A 1 197 ? -9.282 -7.025 -26.086 1.00 81.69 197 ASN A O 1
ATOM 1501 N N . LEU A 1 198 ? -8.883 -6.761 -23.903 1.00 81.25 198 LEU A N 1
ATOM 1502 C CA . LEU A 1 198 ? -7.665 -7.586 -23.895 1.00 81.25 198 LEU A CA 1
ATOM 1503 C C . LEU A 1 198 ? -7.996 -9.065 -23.617 1.00 81.25 198 LEU A C 1
ATOM 1505 O O . LEU A 1 198 ? -8.722 -9.377 -22.665 1.00 81.25 198 LEU A O 1
ATOM 1509 N N . SER A 1 199 ? -7.425 -9.984 -24.399 1.00 76.56 199 SER A N 1
ATOM 1510 C CA . SER A 1 199 ? -7.403 -11.424 -24.090 1.00 76.56 199 SER A CA 1
ATOM 1511 C C . SER A 1 199 ? -6.597 -11.683 -22.818 1.00 76.56 199 SER A C 1
ATOM 1513 O O . SER A 1 199 ? -5.620 -10.984 -22.572 1.00 76.56 199 SER A O 1
ATOM 1515 N N . GLU A 1 200 ? -6.908 -12.727 -22.042 1.00 69.94 200 GLU A N 1
ATOM 1516 C CA . GLU A 1 200 ? -6.129 -13.067 -20.832 1.00 69.94 200 GLU A CA 1
ATOM 1517 C C . GLU A 1 200 ? -4.618 -13.216 -21.085 1.00 69.94 200 GLU A C 1
ATOM 1519 O O . GLU A 1 200 ? -3.814 -12.818 -20.242 1.00 69.94 200 GLU A O 1
ATOM 1524 N N . GLY A 1 201 ? -4.225 -13.735 -22.255 1.00 71.19 201 GLY A N 1
ATOM 1525 C CA . GLY A 1 201 ? -2.820 -13.863 -22.654 1.00 71.19 201 GLY A CA 1
ATOM 1526 C C . GLY A 1 201 ? -2.113 -12.526 -22.905 1.00 71.19 201 GLY A C 1
ATOM 1527 O O . GLY A 1 201 ? -0.923 -12.412 -22.624 1.00 71.19 201 GLY A O 1
ATOM 1528 N N . ASP A 1 202 ? -2.849 -11.504 -23.344 1.00 79.25 202 ASP A N 1
ATOM 1529 C CA . ASP A 1 202 ? -2.305 -10.192 -23.724 1.00 79.25 202 ASP A CA 1
ATOM 1530 C C . ASP A 1 202 ? -2.328 -9.185 -22.568 1.00 79.25 202 ASP A C 1
ATOM 1532 O O . ASP A 1 202 ? -1.845 -8.065 -22.701 1.00 79.25 202 ASP A O 1
ATOM 1536 N N . ARG A 1 203 ? -2.885 -9.570 -21.413 1.00 89.75 203 ARG A N 1
ATOM 1537 C CA . ARG A 1 203 ? -2.970 -8.707 -20.224 1.00 89.75 203 ARG A CA 1
ATOM 1538 C C . ARG A 1 203 ? -1.669 -8.620 -19.443 1.00 89.75 203 ARG A C 1
ATOM 1540 O O . ARG A 1 203 ? -1.577 -7.791 -18.545 1.00 89.75 203 ARG A O 1
ATOM 1547 N N . ARG A 1 204 ? -0.690 -9.485 -19.718 1.00 91.75 204 ARG A N 1
ATOM 1548 C CA . ARG A 1 204 ? 0.571 -9.550 -18.969 1.00 91.75 204 ARG A CA 1
ATOM 1549 C C . ARG A 1 204 ? 1.686 -8.882 -19.752 1.00 91.75 204 ARG A C 1
ATOM 1551 O O . ARG A 1 204 ? 2.091 -9.369 -20.803 1.00 91.75 204 ARG A O 1
ATOM 1558 N N . PHE A 1 205 ? 2.240 -7.823 -19.184 1.00 92.69 205 PHE A N 1
ATOM 1559 C CA . PHE A 1 205 ? 3.288 -7.035 -19.811 1.00 92.69 205 PHE A CA 1
ATOM 1560 C C . PHE A 1 205 ? 4.609 -7.199 -19.048 1.00 92.69 205 PHE A C 1
ATOM 1562 O O . PHE A 1 205 ? 4.613 -7.145 -17.815 1.00 92.69 205 PHE A O 1
ATOM 1569 N N . PRO A 1 206 ? 5.735 -7.438 -19.741 1.00 92.31 206 PRO A N 1
ATOM 1570 C CA . PRO A 1 206 ? 7.021 -7.648 -19.091 1.00 92.31 206 PRO A CA 1
ATOM 1571 C C . PRO A 1 206 ? 7.614 -6.328 -18.586 1.00 92.31 206 PRO A C 1
ATOM 1573 O O . PRO A 1 206 ? 7.654 -5.337 -19.311 1.00 92.31 206 PRO A O 1
ATOM 1576 N N . LEU A 1 207 ? 8.151 -6.345 -17.365 1.00 90.69 207 LEU A N 1
ATOM 1577 C CA . LEU A 1 207 ? 8.958 -5.261 -16.784 1.00 90.69 207 LEU A CA 1
ATOM 1578 C C . LEU A 1 207 ? 10.455 -5.458 -17.078 1.00 90.69 207 LEU A C 1
ATOM 1580 O O . LEU A 1 207 ? 11.326 -5.073 -16.309 1.00 90.69 207 LEU A O 1
ATOM 1584 N N . TYR A 1 208 ? 10.752 -6.095 -18.203 1.00 88.88 208 TYR A N 1
ATOM 1585 C CA . TYR A 1 208 ? 12.092 -6.323 -18.717 1.00 88.88 208 TYR A CA 1
ATOM 1586 C C . TYR A 1 208 ? 12.035 -6.300 -20.238 1.00 88.88 208 TYR A C 1
ATOM 1588 O O . TYR A 1 208 ? 11.017 -6.658 -20.842 1.00 88.88 208 TYR A O 1
ATOM 1596 N N . LEU A 1 209 ? 13.122 -5.874 -20.873 1.00 84.56 209 LEU A N 1
ATOM 1597 C CA . LEU A 1 209 ? 13.180 -5.797 -22.325 1.00 84.56 209 LEU A CA 1
ATOM 1598 C C . LEU A 1 209 ? 13.717 -7.118 -22.891 1.00 84.56 209 LEU A C 1
ATOM 1600 O O . LEU A 1 209 ? 14.879 -7.449 -22.691 1.00 84.56 209 LEU A O 1
ATOM 1604 N N . LEU A 1 210 ? 12.876 -7.883 -23.598 1.00 75.88 210 LEU A N 1
ATOM 1605 C CA . LEU A 1 210 ? 13.323 -9.111 -24.277 1.00 75.88 210 LEU A CA 1
ATOM 1606 C C . LEU A 1 210 ? 14.017 -8.802 -25.605 1.00 75.88 210 LEU A C 1
ATOM 1608 O O . LEU A 1 210 ? 15.009 -9.434 -25.952 1.00 75.88 210 LEU A O 1
ATOM 1612 N N . ARG A 1 211 ? 13.418 -7.897 -26.388 1.00 76.06 211 ARG A N 1
ATOM 1613 C CA . ARG A 1 211 ? 13.842 -7.461 -27.728 1.00 76.06 211 ARG A CA 1
ATOM 1614 C C . ARG A 1 211 ? 13.317 -6.048 -27.979 1.00 76.06 211 ARG A C 1
ATOM 1616 O O . ARG A 1 211 ? 12.331 -5.644 -27.363 1.00 76.06 211 ARG A O 1
ATOM 1623 N N . THR A 1 212 ? 13.905 -5.335 -28.934 1.00 73.38 212 THR A N 1
ATOM 1624 C CA . THR A 1 212 ? 13.497 -3.970 -29.318 1.00 73.38 212 THR A CA 1
ATOM 1625 C C . THR A 1 212 ? 12.031 -3.873 -29.749 1.00 73.38 212 THR A C 1
ATOM 1627 O O . THR A 1 212 ? 11.346 -2.917 -29.400 1.00 73.38 212 THR A O 1
ATOM 1630 N N . SER A 1 213 ? 11.496 -4.898 -30.416 1.00 72.38 213 SER A N 1
ATOM 1631 C CA . SER A 1 213 ? 10.082 -4.960 -30.813 1.00 72.38 213 SER A CA 1
ATOM 1632 C C . SER A 1 213 ? 9.101 -4.982 -29.632 1.00 72.38 213 SER A C 1
ATOM 1634 O O . SER A 1 213 ? 7.945 -4.599 -29.790 1.00 72.38 213 SER A O 1
ATOM 1636 N N . ALA A 1 214 ? 9.548 -5.385 -28.439 1.00 82.81 214 ALA A N 1
ATOM 1637 C CA . ALA A 1 214 ? 8.735 -5.403 -27.224 1.00 82.81 214 ALA A CA 1
ATOM 1638 C C . ALA A 1 214 ? 8.736 -4.057 -26.474 1.00 82.81 214 ALA A C 1
ATOM 1640 O O . ALA A 1 214 ? 8.092 -3.939 -25.430 1.00 82.81 214 ALA A O 1
ATOM 1641 N N . LEU A 1 215 ? 9.426 -3.032 -26.992 1.00 84.56 215 LEU A N 1
ATOM 1642 C CA . LEU A 1 215 ? 9.547 -1.728 -26.341 1.00 84.56 215 LEU A CA 1
ATOM 1643 C C . LEU A 1 215 ? 8.190 -1.070 -26.020 1.00 84.56 215 LEU A C 1
ATOM 1645 O O . LEU A 1 215 ? 8.059 -0.554 -24.912 1.00 84.56 215 LEU A O 1
ATOM 1649 N N . PRO A 1 216 ? 7.156 -1.098 -26.892 1.00 86.75 216 PRO A N 1
ATOM 1650 C CA . PRO A 1 216 ? 5.848 -0.533 -26.551 1.00 86.75 216 PRO A CA 1
ATOM 1651 C C . PRO A 1 216 ? 5.175 -1.246 -25.368 1.00 86.75 216 PRO A C 1
ATOM 1653 O O . PRO A 1 216 ? 4.647 -0.586 -24.476 1.00 86.75 216 PRO A O 1
ATOM 1656 N N . ALA A 1 217 ? 5.245 -2.580 -25.324 1.00 87.81 217 ALA A N 1
ATOM 1657 C CA . ALA A 1 217 ? 4.701 -3.381 -24.226 1.00 87.81 217 ALA A CA 1
ATOM 1658 C C . ALA A 1 217 ? 5.447 -3.115 -22.909 1.00 87.81 217 ALA A C 1
ATOM 1660 O O . ALA A 1 217 ? 4.823 -2.987 -21.860 1.00 87.81 217 ALA A O 1
ATOM 1661 N N . TYR A 1 218 ? 6.770 -2.962 -22.976 1.00 88.50 218 TYR A N 1
ATOM 1662 C CA . TYR A 1 218 ? 7.597 -2.582 -21.833 1.00 88.50 218 TYR A CA 1
ATOM 1663 C C . TYR A 1 218 ? 7.278 -1.163 -21.323 1.00 88.50 218 TYR A C 1
ATOM 1665 O O . TYR A 1 218 ? 7.081 -0.972 -20.125 1.00 88.50 218 TYR A O 1
ATOM 1673 N N . LYS A 1 219 ? 7.149 -0.167 -22.217 1.00 87.38 219 LYS A N 1
ATOM 1674 C CA . LYS A 1 219 ? 6.721 1.203 -21.856 1.00 87.38 219 LYS A CA 1
ATOM 1675 C C . LYS A 1 219 ? 5.391 1.183 -21.118 1.00 87.38 219 LYS A C 1
ATOM 1677 O O . LYS A 1 219 ? 5.230 1.837 -20.090 1.00 87.38 219 LYS A O 1
ATOM 1682 N N . TYR A 1 220 ? 4.452 0.417 -21.659 1.00 91.69 220 TYR A N 1
ATOM 1683 C CA . TYR A 1 220 ? 3.142 0.257 -21.066 1.00 91.69 220 TYR A CA 1
ATOM 1684 C C . TYR A 1 220 ? 3.231 -0.377 -19.673 1.00 91.69 220 TYR A C 1
ATOM 1686 O O . TYR A 1 220 ? 2.677 0.173 -18.727 1.00 91.69 220 TYR A O 1
ATOM 1694 N N . ALA A 1 221 ? 4.015 -1.449 -19.517 1.00 92.56 221 ALA A N 1
ATOM 1695 C CA . ALA A 1 221 ? 4.253 -2.094 -18.228 1.00 92.56 221 ALA A CA 1
ATOM 1696 C C . ALA A 1 221 ? 4.772 -1.114 -17.160 1.00 92.56 221 ALA A C 1
ATOM 1698 O O . ALA A 1 221 ? 4.235 -1.052 -16.053 1.00 92.56 221 ALA A O 1
ATOM 1699 N N . VAL A 1 222 ? 5.786 -0.311 -17.501 1.00 91.88 222 VAL A N 1
ATOM 1700 C CA . VAL A 1 222 ? 6.360 0.702 -16.598 1.00 91.88 222 VAL A CA 1
ATOM 1701 C C . VAL A 1 222 ? 5.319 1.754 -16.215 1.00 91.88 222 VAL A C 1
ATOM 1703 O O . VAL A 1 222 ? 5.233 2.134 -15.049 1.00 91.88 222 VAL A O 1
ATOM 1706 N N . ALA A 1 223 ? 4.489 2.198 -17.161 1.00 91.88 223 ALA A N 1
ATOM 1707 C CA . ALA A 1 223 ? 3.422 3.152 -16.875 1.00 91.88 223 ALA A CA 1
ATOM 1708 C C . ALA A 1 223 ? 2.385 2.581 -15.891 1.00 91.88 223 ALA A C 1
ATOM 1710 O O . ALA A 1 223 ? 1.964 3.283 -14.974 1.00 91.88 223 ALA A O 1
ATOM 1711 N N . LEU A 1 224 ? 2.005 1.305 -16.024 1.00 94.69 224 LEU A N 1
ATOM 1712 C CA . LEU A 1 224 ? 1.108 0.649 -15.064 1.00 94.69 224 LEU A CA 1
ATOM 1713 C C . LEU A 1 224 ? 1.730 0.564 -13.665 1.00 94.69 224 LEU A C 1
ATOM 1715 O O . LEU A 1 224 ? 1.071 0.891 -12.679 1.00 94.69 224 LEU A O 1
ATOM 1719 N N . LEU A 1 225 ? 3.013 0.204 -13.582 1.00 94.62 225 LEU A N 1
ATOM 1720 C CA . LEU A 1 225 ? 3.751 0.184 -12.319 1.00 94.62 225 LEU A CA 1
ATOM 1721 C C . LEU A 1 225 ? 3.761 1.571 -11.654 1.00 94.62 225 LEU A C 1
ATOM 1723 O O . LEU A 1 225 ? 3.509 1.694 -10.456 1.00 94.62 225 LEU A O 1
ATOM 1727 N N . ASN A 1 226 ? 4.000 2.629 -12.431 1.00 93.81 226 ASN A N 1
ATOM 1728 C CA . ASN A 1 226 ? 4.019 4.004 -11.930 1.00 93.81 226 ASN A CA 1
ATOM 1729 C C . ASN A 1 226 ? 2.649 4.478 -11.435 1.00 93.81 226 ASN A C 1
ATOM 1731 O O . ASN A 1 226 ? 2.576 5.234 -10.460 1.00 93.81 226 ASN A O 1
ATOM 1735 N N . ARG A 1 227 ? 1.562 3.992 -12.041 1.00 94.50 227 ARG A N 1
ATOM 1736 C CA . ARG A 1 227 ? 0.204 4.250 -11.551 1.00 94.50 227 ARG A CA 1
ATOM 1737 C C . ARG A 1 227 ? -0.037 3.616 -10.188 1.00 94.50 227 ARG A C 1
ATOM 1739 O O . ARG A 1 227 ? -0.656 4.252 -9.337 1.00 94.50 227 ARG A O 1
ATOM 1746 N N . ASP A 1 228 ? 0.465 2.406 -9.955 1.00 95.25 228 ASP A N 1
ATOM 1747 C CA . ASP A 1 228 ? 0.387 1.765 -8.638 1.00 95.25 228 ASP A CA 1
ATOM 1748 C C . ASP A 1 228 ? 1.239 2.498 -7.593 1.00 95.25 228 ASP A C 1
ATOM 1750 O O . ASP A 1 228 ? 0.765 2.750 -6.484 1.00 95.25 228 ASP A O 1
ATOM 1754 N N . VAL A 1 229 ? 2.453 2.936 -7.954 1.00 93.75 229 VAL A N 1
ATOM 1755 C CA . VAL A 1 229 ? 3.277 3.806 -7.091 1.00 93.75 229 VAL A CA 1
ATOM 1756 C C . VAL A 1 229 ? 2.512 5.080 -6.728 1.00 93.75 229 VAL A C 1
ATOM 1758 O O . VAL A 1 229 ? 2.465 5.471 -5.563 1.00 93.75 229 VAL A O 1
ATOM 1761 N N . SER A 1 230 ? 1.885 5.723 -7.712 1.00 94.06 230 SER A N 1
ATOM 1762 C CA . SER A 1 230 ? 1.107 6.947 -7.508 1.00 94.06 230 SER A CA 1
ATOM 1763 C C . SER A 1 230 ? -0.117 6.714 -6.627 1.00 94.06 230 SER A C 1
ATOM 1765 O O . SER A 1 230 ? -0.409 7.535 -5.761 1.00 94.06 230 SER A O 1
ATOM 1767 N N . ALA A 1 231 ? -0.806 5.584 -6.796 1.00 93.75 231 ALA A N 1
ATOM 1768 C CA . ALA A 1 231 ? -1.936 5.208 -5.956 1.00 93.75 231 ALA A CA 1
ATOM 1769 C C . ALA A 1 231 ? -1.515 4.981 -4.494 1.00 93.75 231 ALA A C 1
ATOM 1771 O O . ALA A 1 231 ? -2.192 5.463 -3.587 1.00 93.75 231 ALA A O 1
ATOM 1772 N N . LEU A 1 232 ? -0.383 4.309 -4.256 1.00 92.62 232 LEU A N 1
ATOM 1773 C CA . LEU A 1 232 ? 0.167 4.126 -2.908 1.00 92.62 232 LEU A CA 1
ATOM 1774 C C . LEU A 1 232 ? 0.614 5.448 -2.276 1.00 92.62 232 LEU A C 1
ATOM 1776 O O . LEU A 1 232 ? 0.377 5.678 -1.095 1.00 92.62 232 LEU A O 1
ATOM 1780 N N . ARG A 1 233 ? 1.220 6.347 -3.055 1.00 93.69 233 ARG A N 1
ATOM 1781 C CA . ARG A 1 233 ? 1.562 7.699 -2.587 1.00 93.69 233 ARG A CA 1
ATOM 1782 C C . ARG A 1 233 ? 0.320 8.483 -2.185 1.00 93.69 233 ARG A C 1
ATOM 1784 O O . ARG A 1 233 ? 0.290 9.045 -1.094 1.00 93.69 233 ARG A O 1
ATOM 1791 N N . ALA A 1 234 ? -0.714 8.459 -3.022 1.00 93.44 234 ALA A N 1
ATOM 1792 C CA . ALA A 1 234 ? -1.977 9.127 -2.741 1.00 93.44 234 ALA A CA 1
ATOM 1793 C C . ALA A 1 234 ? -2.664 8.568 -1.483 1.00 93.44 234 ALA A C 1
ATOM 1795 O O . ALA A 1 234 ? -3.225 9.344 -0.714 1.00 93.44 234 ALA A O 1
ATOM 1796 N N . LEU A 1 235 ? -2.568 7.254 -1.233 1.00 91.19 235 LEU A N 1
ATOM 1797 C CA . LEU A 1 235 ? -3.068 6.626 -0.002 1.00 91.19 235 LEU A CA 1
ATOM 1798 C C . LEU A 1 235 ? -2.431 7.233 1.260 1.00 91.19 235 LEU A C 1
ATOM 1800 O O . LEU A 1 235 ? -3.105 7.363 2.276 1.00 91.19 235 LEU A O 1
ATOM 1804 N N . LEU A 1 236 ? -1.160 7.640 1.183 1.00 90.00 236 LEU A N 1
ATOM 1805 C CA . LEU A 1 236 ? -0.428 8.289 2.277 1.00 90.00 236 LEU A CA 1
ATOM 1806 C C . LEU A 1 236 ? -0.460 9.827 2.210 1.00 90.00 236 LEU A C 1
ATOM 1808 O O . LEU A 1 236 ? 0.306 10.484 2.910 1.00 90.00 236 LEU A O 1
ATOM 1812 N N . GLY A 1 237 ? -1.305 10.416 1.358 1.00 90.94 237 GLY A N 1
ATOM 1813 C CA . GLY A 1 237 ? -1.430 11.871 1.214 1.00 90.94 237 GLY A CA 1
ATOM 1814 C C . GLY A 1 237 ? -0.274 12.554 0.470 1.00 90.94 237 GLY A C 1
ATOM 1815 O O . GLY A 1 237 ? -0.165 13.779 0.497 1.00 90.94 237 GLY A O 1
ATOM 1816 N N . LEU A 1 238 ? 0.587 11.795 -0.214 1.00 92.00 238 LEU A N 1
ATOM 1817 C CA . LEU A 1 238 ? 1.693 12.331 -1.006 1.00 92.00 238 LEU A CA 1
ATOM 1818 C C . LEU A 1 238 ? 1.254 12.644 -2.440 1.00 92.00 238 LEU A C 1
ATOM 1820 O O . LEU A 1 238 ? 0.602 11.837 -3.101 1.00 92.00 238 LEU A O 1
ATOM 1824 N N . THR A 1 239 ? 1.695 13.787 -2.966 1.00 92.00 239 THR A N 1
ATOM 1825 C CA . THR A 1 239 ? 1.542 14.122 -4.388 1.00 92.00 239 THR A CA 1
ATOM 1826 C C . THR A 1 239 ? 2.615 13.427 -5.227 1.00 92.00 239 THR A C 1
ATOM 1828 O O . THR A 1 239 ? 3.730 13.188 -4.760 1.00 92.00 239 THR A O 1
ATOM 1831 N N . THR A 1 240 ? 2.312 13.101 -6.484 1.00 91.75 240 THR A N 1
ATOM 1832 C CA . THR A 1 240 ? 3.293 12.550 -7.434 1.00 91.75 240 THR A CA 1
ATOM 1833 C C . THR A 1 240 ? 3.599 13.605 -8.498 1.00 91.75 240 THR A C 1
ATOM 1835 O O . THR A 1 240 ? 2.810 13.749 -9.428 1.00 91.75 240 THR A O 1
ATOM 1838 N N . PRO A 1 241 ? 4.700 14.372 -8.373 1.00 78.75 241 PRO A N 1
ATOM 1839 C CA . PRO A 1 241 ? 4.982 15.489 -9.277 1.00 78.75 241 PRO A CA 1
ATOM 1840 C C . PRO A 1 241 ? 5.312 15.024 -10.702 1.00 78.75 241 PRO A C 1
ATOM 1842 O O . PRO A 1 241 ? 4.853 15.630 -11.665 1.00 78.75 241 PRO A O 1
ATOM 1845 N N . THR A 1 242 ? 6.056 13.921 -10.830 1.00 86.44 242 THR A N 1
ATOM 1846 C CA . THR A 1 242 ? 6.412 13.313 -12.117 1.00 86.44 242 THR A CA 1
ATOM 1847 C C . THR A 1 242 ? 6.209 11.809 -12.024 1.00 86.44 242 THR A C 1
ATOM 1849 O O . THR A 1 242 ? 6.976 11.127 -11.349 1.00 86.44 242 THR A O 1
ATOM 1852 N N . GLU A 1 243 ? 5.192 11.272 -12.698 1.00 84.38 243 GLU A N 1
ATOM 1853 C CA . GLU A 1 243 ? 4.852 9.841 -12.638 1.00 84.38 243 GLU A CA 1
ATOM 1854 C C . GLU A 1 243 ? 5.984 8.946 -13.178 1.00 84.38 243 GLU A C 1
ATOM 1856 O O . GLU A 1 243 ? 6.265 7.890 -12.616 1.00 84.38 243 GLU A O 1
ATOM 1861 N N . GLU A 1 244 ? 6.712 9.414 -14.195 1.00 82.25 244 GLU A N 1
ATOM 1862 C CA . GLU A 1 244 ? 7.838 8.701 -14.817 1.00 82.25 244 GLU A CA 1
ATOM 1863 C C . GLU A 1 244 ? 9.076 8.572 -13.914 1.00 82.25 244 GLU A C 1
ATOM 1865 O O . GLU A 1 244 ? 9.950 7.742 -14.166 1.00 82.25 244 GLU A O 1
ATOM 1870 N N . ALA A 1 245 ? 9.166 9.359 -12.838 1.00 83.00 245 ALA A N 1
ATOM 1871 C CA . ALA A 1 245 ? 10.284 9.326 -11.898 1.00 83.00 245 ALA A CA 1
ATOM 1872 C C . ALA A 1 245 ? 10.129 8.186 -10.869 1.00 83.00 245 ALA A C 1
ATOM 1874 O O . ALA A 1 245 ? 10.177 8.417 -9.660 1.00 83.00 245 ALA A O 1
ATOM 1875 N N . THR A 1 246 ? 9.935 6.948 -11.342 1.00 86.94 246 THR A N 1
ATOM 1876 C CA . THR A 1 246 ? 9.581 5.762 -10.535 1.00 86.94 246 THR A CA 1
ATOM 1877 C C . THR A 1 246 ? 10.443 5.615 -9.284 1.00 86.94 246 THR A C 1
ATOM 1879 O O . THR A 1 246 ? 9.925 5.551 -8.172 1.00 86.94 246 THR A O 1
ATOM 1882 N N . VAL A 1 247 ? 11.768 5.606 -9.455 1.00 84.44 247 VAL A N 1
ATOM 1883 C CA . VAL A 1 247 ? 12.734 5.396 -8.366 1.00 84.44 247 VAL A CA 1
ATOM 1884 C C . VAL A 1 247 ? 12.614 6.488 -7.308 1.00 84.44 247 VAL A C 1
ATOM 1886 O O . VAL A 1 247 ? 12.536 6.196 -6.116 1.00 84.44 247 VAL A O 1
ATOM 1889 N N . TRP A 1 248 ? 12.559 7.750 -7.736 1.00 84.19 248 TRP A N 1
ATOM 1890 C CA . TRP A 1 248 ? 12.430 8.887 -6.829 1.00 84.19 248 TRP A CA 1
ATOM 1891 C C . TRP A 1 248 ? 11.102 8.840 -6.063 1.00 84.19 248 TRP A C 1
ATOM 1893 O O . TRP A 1 248 ? 11.073 9.048 -4.848 1.00 84.19 248 TRP A O 1
ATOM 1903 N N . ASN A 1 249 ? 10.008 8.505 -6.751 1.00 89.69 249 ASN A N 1
ATOM 1904 C CA . ASN A 1 249 ? 8.678 8.391 -6.154 1.00 89.69 249 ASN A CA 1
ATOM 1905 C C . ASN A 1 249 ? 8.622 7.280 -5.099 1.00 89.69 249 ASN A C 1
ATOM 1907 O O . ASN A 1 249 ? 8.024 7.472 -4.040 1.00 89.69 249 ASN A O 1
ATOM 1911 N N . VAL A 1 250 ? 9.266 6.140 -5.356 1.00 89.25 250 VAL A N 1
ATOM 1912 C CA . VAL A 1 250 ? 9.363 5.023 -4.405 1.00 89.25 250 VAL A CA 1
ATOM 1913 C C . VAL A 1 250 ? 10.264 5.384 -3.224 1.00 89.25 250 VAL A C 1
ATOM 1915 O O . VAL A 1 250 ? 9.906 5.145 -2.074 1.00 89.25 250 VAL A O 1
ATOM 1918 N N . ARG A 1 251 ? 11.410 6.021 -3.478 1.00 85.81 251 ARG A N 1
ATOM 1919 C CA . ARG A 1 251 ? 12.338 6.447 -2.424 1.00 85.81 251 ARG A CA 1
ATOM 1920 C C . ARG A 1 251 ? 11.687 7.431 -1.458 1.00 85.81 251 ARG A C 1
ATOM 1922 O O . ARG A 1 251 ? 11.781 7.251 -0.248 1.00 85.81 251 ARG A O 1
ATOM 1929 N N . THR A 1 252 ? 11.032 8.461 -1.982 1.00 87.44 252 THR A N 1
ATOM 1930 C CA . THR A 1 252 ? 10.377 9.473 -1.142 1.00 87.44 252 THR A CA 1
ATOM 1931 C C . THR A 1 252 ? 9.145 8.922 -0.432 1.00 87.44 252 THR A C 1
ATOM 1933 O O . THR A 1 252 ? 8.886 9.320 0.698 1.00 87.44 252 THR A O 1
ATOM 1936 N N . LEU A 1 253 ? 8.434 7.962 -1.040 1.00 89.50 253 LEU A N 1
ATOM 1937 C CA . LEU A 1 253 ? 7.381 7.200 -0.366 1.00 89.50 253 LEU A CA 1
ATOM 1938 C C . LEU A 1 253 ? 7.944 6.479 0.866 1.00 89.50 253 LEU A C 1
ATOM 1940 O O . LEU A 1 253 ? 7.433 6.665 1.963 1.00 89.50 253 LEU A O 1
ATOM 1944 N N . LEU A 1 254 ? 9.026 5.710 0.707 1.00 87.62 254 LEU A N 1
ATOM 1945 C CA . LEU A 1 254 ? 9.648 4.989 1.820 1.00 87.62 254 LEU A CA 1
ATOM 1946 C C . LEU A 1 254 ? 10.172 5.923 2.917 1.00 87.62 254 LEU A C 1
ATOM 1948 O O . LEU A 1 254 ? 9.983 5.647 4.098 1.00 87.62 254 LEU A O 1
ATOM 1952 N N . GLN A 1 255 ? 10.819 7.027 2.534 1.00 86.94 255 GLN A N 1
ATOM 1953 C CA . GLN A 1 255 ? 11.298 8.028 3.489 1.00 86.94 255 GLN A CA 1
ATOM 1954 C C . GLN A 1 255 ? 10.145 8.621 4.298 1.00 86.94 255 GLN A C 1
ATOM 1956 O O . GLN A 1 255 ? 10.251 8.715 5.517 1.00 86.94 255 GLN A O 1
ATOM 1961 N N . HIS A 1 256 ? 9.037 8.962 3.633 1.00 88.44 256 HIS A N 1
ATOM 1962 C CA . HIS A 1 256 ? 7.838 9.438 4.309 1.00 88.44 256 HIS A CA 1
ATOM 1963 C C . HIS A 1 256 ? 7.302 8.394 5.286 1.00 88.44 256 HIS A C 1
ATOM 1965 O O . HIS A 1 256 ? 7.048 8.739 6.430 1.00 88.44 256 HIS A O 1
ATOM 1971 N N . CYS A 1 257 ? 7.208 7.120 4.887 1.00 86.19 257 CYS A N 1
ATOM 1972 C CA . CYS A 1 257 ? 6.790 6.055 5.796 1.00 86.19 257 CYS A CA 1
ATOM 1973 C C . CYS A 1 257 ? 7.655 6.041 7.064 1.00 86.19 257 CYS A C 1
ATOM 1975 O O . CYS A 1 257 ? 7.123 6.140 8.161 1.00 86.19 257 CYS A O 1
ATOM 1977 N N . LEU A 1 258 ? 8.982 6.009 6.943 1.00 83.38 258 LEU A N 1
ATOM 1978 C CA . LEU A 1 258 ? 9.857 5.989 8.121 1.00 83.38 258 LEU A CA 1
ATOM 1979 C C . LEU A 1 258 ? 9.679 7.226 9.015 1.00 83.38 258 LEU A C 1
ATOM 1981 O O . LEU A 1 258 ? 9.547 7.091 10.227 1.00 83.38 258 LEU A O 1
ATOM 1985 N N . SER A 1 259 ? 9.608 8.423 8.424 1.00 83.25 259 SER A N 1
ATOM 1986 C CA . SER A 1 259 ? 9.429 9.668 9.182 1.00 83.25 259 SER A CA 1
ATOM 1987 C C . SER A 1 259 ? 8.049 9.793 9.831 1.00 83.25 259 SER A C 1
ATOM 1989 O O . SER A 1 259 ? 7.934 10.336 10.927 1.00 83.25 259 SER A O 1
ATOM 1991 N N . SER A 1 260 ? 6.996 9.304 9.174 1.00 74.31 260 SER A N 1
ATOM 1992 C CA . SER A 1 260 ? 5.644 9.305 9.727 1.00 74.31 260 SER A CA 1
ATOM 1993 C C . SER A 1 260 ? 5.517 8.327 10.887 1.00 74.31 260 SER A C 1
ATOM 1995 O O . SER A 1 260 ? 4.873 8.673 11.867 1.00 74.31 260 SER A O 1
ATOM 1997 N N . TYR A 1 261 ? 6.152 7.151 10.825 1.00 64.31 261 TYR A N 1
ATOM 1998 C CA . TYR A 1 261 ? 6.109 6.172 11.918 1.00 64.31 261 TYR A CA 1
ATOM 1999 C C . TYR A 1 261 ? 6.923 6.603 13.149 1.00 64.31 261 TYR A C 1
ATOM 2001 O O . TYR A 1 261 ? 6.485 6.330 14.265 1.00 64.31 261 TYR A O 1
ATOM 2009 N N . ASP A 1 262 ? 8.002 7.378 12.981 1.00 54.06 262 ASP A N 1
ATOM 2010 C CA . ASP A 1 262 ? 8.670 8.074 14.100 1.00 54.06 262 ASP A CA 1
ATOM 2011 C C . ASP A 1 262 ? 7.740 9.090 14.801 1.00 54.06 262 ASP A C 1
ATOM 2013 O O . ASP A 1 262 ? 7.928 9.420 15.975 1.00 54.06 262 ASP A O 1
ATOM 2017 N N . GLN A 1 263 ? 6.713 9.576 14.093 1.00 45.72 263 GLN A N 1
ATOM 2018 C CA . GLN A 1 263 ? 5.692 10.494 14.604 1.00 45.72 263 GLN A CA 1
ATOM 2019 C C . GLN A 1 263 ? 4.407 9.791 15.065 1.00 45.72 263 GLN A C 1
ATOM 2021 O O . GLN A 1 263 ? 3.542 10.473 15.610 1.00 45.72 263 GLN A O 1
ATOM 2026 N N . VAL A 1 264 ? 4.279 8.459 14.944 1.00 45.06 264 VAL A N 1
ATOM 2027 C CA . VAL A 1 264 ? 3.148 7.695 15.515 1.00 45.06 264 VAL A CA 1
ATOM 2028 C C . VAL A 1 264 ? 3.370 7.517 17.026 1.00 45.06 264 VAL A C 1
ATOM 2030 O O . VAL A 1 264 ? 3.539 6.431 17.572 1.00 45.06 264 VAL A O 1
ATOM 2033 N N . LYS A 1 265 ? 3.382 8.651 17.724 1.00 38.91 265 LYS A N 1
ATOM 2034 C CA . LYS A 1 265 ? 2.630 8.823 18.963 1.00 38.91 265 LYS A CA 1
ATOM 2035 C C . LYS A 1 265 ? 1.272 9.368 18.531 1.00 38.91 265 LYS A C 1
ATOM 2037 O O . LYS A 1 265 ? 1.257 10.306 17.746 1.00 38.91 265 LYS A O 1
ATOM 2042 N N . LEU A 1 266 ? 0.187 8.862 19.113 1.00 34.81 266 LEU A N 1
ATOM 2043 C CA . LEU A 1 266 ? -1.220 9.215 18.853 1.00 34.81 266 LEU A CA 1
ATOM 2044 C C . LEU A 1 266 ? -1.904 8.286 17.845 1.00 34.81 266 LEU A C 1
ATOM 2046 O O . LEU A 1 266 ? -2.241 8.699 16.742 1.00 34.81 266 LEU A O 1
ATOM 2050 N N . PHE A 1 267 ? -2.152 7.050 18.268 1.00 37.19 267 PHE A N 1
ATOM 2051 C CA . PHE A 1 267 ? -3.490 6.688 18.740 1.00 37.19 267 PHE A CA 1
ATOM 2052 C C . PHE A 1 267 ? -3.353 5.919 20.056 1.00 37.19 267 PHE A C 1
ATOM 2054 O O . PHE A 1 267 ? -2.317 5.231 20.215 1.00 37.19 267 PHE A O 1
#